Protein AF-A0A1U7NXQ8-F1 (afdb_monomer)

Secondary structure (DSSP, 8-state):
-------HHHHHHHHHHHHTT----HHHHHH-HHHHHHHHHHHHHHHHHHH----TTS-EEEEE-TTSPEEEEETTEEEEETTS-HHHHHHHHHHT--B-TTS-B---SSSSSPPBP---HHHHHHHHHT-SSEEBPPEEETTEEEEEEEEEETTEEEEEEEEE----HHHHHHHHHHHHHHT-S-HHHHHHHHHHHHHH-HHHHHHHTS-TTHHHHHHTSHHHH----EEEEEEETHHHH-HHHHHHHHHHHHHHHHHHHHHHHHHHHHHHHS---

Structure (mmCIF, N/CA/C/O backbone):
data_AF-A0A1U7NXQ8-F1
#
_entry.id   AF-A0A1U7NXQ8-F1
#
loop_
_atom_site.group_PDB
_atom_site.id
_atom_site.type_symbol
_atom_site.label_atom_id
_atom_site.label_alt_id
_atom_site.label_comp_id
_atom_site.label_asym_id
_atom_site.label_entity_id
_atom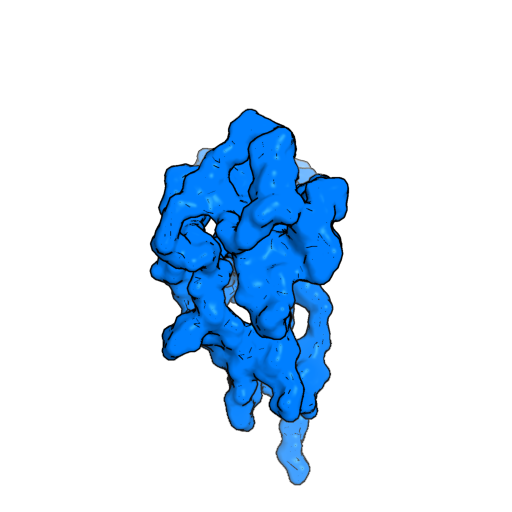_site.label_seq_id
_atom_site.pdbx_PDB_ins_code
_atom_site.Cartn_x
_atom_site.Cartn_y
_atom_site.Cartn_z
_atom_site.occupancy
_atom_site.B_iso_or_equiv
_atom_site.auth_seq_id
_atom_site.auth_comp_id
_atom_site.auth_asym_id
_atom_site.auth_atom_id
_atom_site.pdbx_PDB_model_num
ATOM 1 N N . MET A 1 1 ? -29.393 -31.085 5.686 1.00 32.59 1 MET A N 1
ATOM 2 C C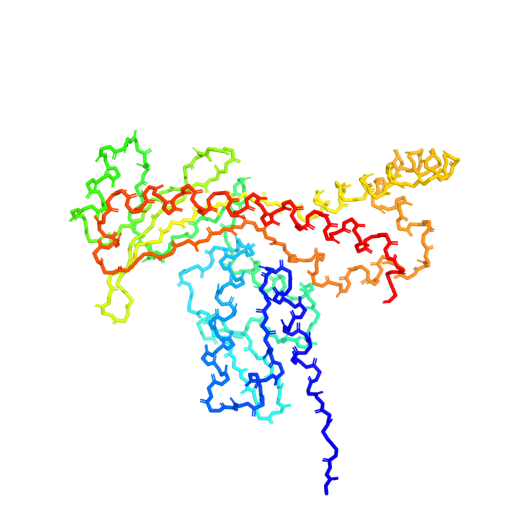A . MET A 1 1 ? -29.196 -29.692 5.241 1.00 32.59 1 MET A CA 1
ATOM 3 C C . MET A 1 1 ? -28.676 -28.890 6.429 1.00 32.59 1 MET A C 1
ATOM 5 O O . MET A 1 1 ? -29.492 -28.391 7.195 1.00 32.59 1 MET A O 1
ATOM 9 N N . PRO A 1 2 ? -27.359 -28.855 6.683 1.00 33.84 2 PRO A N 1
ATOM 10 C CA . PRO A 1 2 ? -26.805 -27.916 7.648 1.00 33.84 2 PRO A CA 1
ATOM 11 C C . PRO A 1 2 ? -26.792 -26.519 7.014 1.00 33.84 2 PRO A C 1
ATOM 13 O O . PRO A 1 2 ? -26.521 -26.378 5.824 1.00 33.84 2 PRO A O 1
ATOM 16 N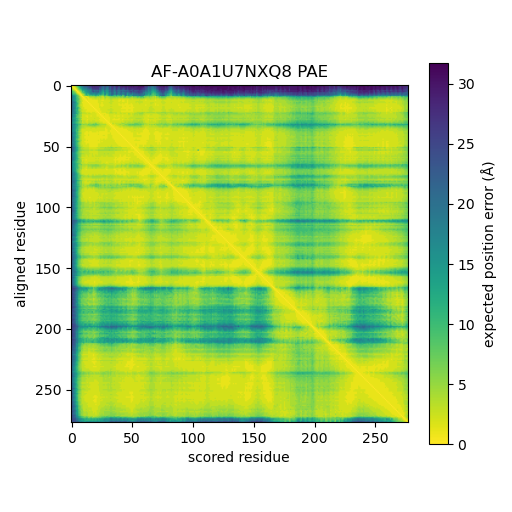 N . GLY A 1 3 ? -27.203 -25.516 7.787 1.00 33.00 3 GLY A N 1
ATOM 17 C CA . GLY A 1 3 ? -27.439 -24.156 7.313 1.00 33.00 3 GLY A CA 1
ATOM 18 C C . GLY A 1 3 ? -26.169 -23.455 6.838 1.00 33.00 3 GLY A C 1
ATOM 19 O O . GLY A 1 3 ? -25.100 -23.624 7.418 1.00 33.00 3 GLY A O 1
ATOM 20 N N . ASN A 1 4 ? -26.335 -22.638 5.797 1.00 38.69 4 ASN A N 1
ATOM 21 C CA . ASN A 1 4 ? -25.350 -21.699 5.271 1.00 38.69 4 ASN A CA 1
ATOM 22 C C . ASN A 1 4 ? -24.976 -20.661 6.341 1.00 38.69 4 ASN A C 1
ATOM 24 O O . ASN A 1 4 ? -25.521 -19.557 6.371 1.00 38.69 4 ASN A O 1
ATOM 28 N N . ALA A 1 5 ? -24.055 -21.010 7.235 1.00 39.19 5 ALA A N 1
ATOM 29 C CA . ALA A 1 5 ? -23.274 -20.019 7.950 1.00 39.19 5 ALA A CA 1
ATOM 30 C C . ALA A 1 5 ? -22.228 -19.493 6.965 1.00 39.19 5 ALA A C 1
ATOM 32 O O . ALA A 1 5 ? -21.387 -20.247 6.483 1.00 39.19 5 ALA A O 1
ATOM 33 N N . VAL A 1 6 ? -22.308 -18.207 6.626 1.00 44.91 6 VAL A N 1
ATOM 34 C CA . VAL A 1 6 ? -21.194 -17.520 5.966 1.00 44.91 6 VAL A CA 1
ATOM 35 C C . VAL A 1 6 ? -19.979 -17.680 6.889 1.00 44.91 6 VAL A C 1
ATOM 37 O O . VAL A 1 6 ? -20.113 -17.325 8.065 1.00 44.91 6 VAL A O 1
ATOM 40 N N . PRO A 1 7 ? -18.829 -18.204 6.422 1.00 52.69 7 PRO A N 1
ATOM 41 C CA . PRO A 1 7 ? -17.634 -18.272 7.254 1.00 52.69 7 PRO A CA 1
ATOM 42 C C . PRO A 1 7 ? -17.309 -16.862 7.762 1.00 52.69 7 PRO A C 1
ATOM 44 O O . PRO A 1 7 ? -17.304 -15.907 6.978 1.00 52.69 7 PRO A O 1
ATOM 47 N N . SER A 1 8 ? -17.078 -16.712 9.070 1.00 58.66 8 SER A N 1
ATOM 48 C CA . SER A 1 8 ? -16.743 -15.439 9.738 1.00 58.66 8 SER A CA 1
ATOM 49 C C . SER A 1 8 ? -15.629 -14.659 9.028 1.00 58.66 8 SER A C 1
ATOM 51 O O . SER A 1 8 ? -15.603 -13.427 9.042 1.00 58.66 8 SER A O 1
ATOM 53 N N . ASP A 1 9 ? -14.773 -15.385 8.323 1.00 65.31 9 ASP A N 1
ATOM 54 C CA . ASP A 1 9 ? -13.478 -14.940 7.831 1.00 65.31 9 ASP A CA 1
ATOM 55 C C . ASP A 1 9 ? -13.587 -14.183 6.498 1.00 65.31 9 ASP A C 1
ATOM 57 O O . ASP A 1 9 ? -12.825 -13.249 6.251 1.00 65.31 9 ASP A O 1
ATOM 61 N N . ALA A 1 10 ? -14.629 -14.449 5.695 1.00 78.88 10 ALA A N 1
ATOM 62 C CA . ALA A 1 10 ? -14.936 -13.640 4.510 1.00 78.88 10 ALA A CA 1
ATOM 63 C C . ALA A 1 10 ? -15.276 -12.188 4.889 1.00 78.88 10 ALA A C 1
ATOM 65 O O . ALA A 1 10 ? -14.933 -11.249 4.175 1.00 78.88 10 ALA A O 1
ATOM 66 N N . THR A 1 11 ? -15.923 -11.991 6.044 1.00 84.19 11 THR A N 1
ATOM 67 C CA . THR A 1 11 ? -16.231 -10.648 6.557 1.00 84.19 11 THR A CA 1
ATOM 68 C C . THR A 1 11 ? -14.979 -9.974 7.122 1.00 84.19 11 THR A C 1
ATOM 70 O O . THR A 1 11 ? -14.810 -8.771 6.933 1.00 84.19 11 THR A O 1
ATOM 73 N N . GLY A 1 12 ? -14.091 -10.734 7.771 1.00 87.50 12 GLY A N 1
ATOM 74 C CA . GLY A 1 12 ? -12.798 -10.239 8.251 1.00 87.50 12 GLY A CA 1
ATOM 75 C C . GLY A 1 12 ? -11.907 -9.754 7.107 1.00 87.50 12 GLY A C 1
ATOM 76 O O . GLY A 1 12 ? -11.459 -8.607 7.117 1.00 87.50 12 GLY A O 1
ATOM 77 N N . PHE A 1 13 ? -11.736 -10.572 6.064 1.00 92.19 13 PHE A N 1
ATOM 78 C CA . PHE A 1 13 ? -10.939 -10.189 4.897 1.00 92.19 13 PHE A CA 1
ATOM 79 C C . PHE A 1 13 ? -11.554 -9.015 4.132 1.00 92.19 13 PHE A C 1
ATOM 81 O O . PHE A 1 13 ? -10.832 -8.096 3.761 1.00 92.19 13 PHE A O 1
ATOM 88 N N . GLN A 1 14 ? -12.883 -8.980 3.972 1.00 93.19 14 GLN A N 1
ATOM 89 C CA . GLN A 1 14 ? -13.569 -7.825 3.385 1.00 93.19 14 GLN A CA 1
ATOM 90 C C . GLN A 1 14 ? -13.248 -6.531 4.140 1.00 93.19 14 GLN A C 1
ATOM 92 O O . GLN A 1 14 ? -12.882 -5.535 3.526 1.00 93.19 14 GLN A O 1
ATOM 97 N N . ARG A 1 15 ? -13.375 -6.540 5.474 1.00 90.00 15 ARG A N 1
ATOM 98 C CA . ARG A 1 15 ? -13.079 -5.365 6.310 1.00 90.00 15 ARG A CA 1
ATOM 99 C C . ARG A 1 15 ? -11.627 -4.935 6.171 1.00 90.00 15 ARG A C 1
ATOM 101 O O . ARG A 1 15 ? -11.352 -3.747 6.049 1.00 90.00 15 ARG A O 1
ATOM 108 N N . LEU A 1 16 ? -10.713 -5.899 6.132 1.00 93.06 16 LEU A N 1
ATOM 109 C CA . LEU A 1 16 ? -9.304 -5.628 5.902 1.00 93.06 16 LEU A CA 1
ATOM 110 C C . LEU A 1 16 ? -9.089 -4.943 4.535 1.00 93.06 16 LEU A C 1
ATOM 112 O O . LEU A 1 16 ? -8.456 -3.892 4.483 1.00 93.06 16 LEU A O 1
ATOM 116 N N . LEU A 1 17 ? -9.677 -5.455 3.448 1.00 95.50 17 LEU A N 1
ATOM 117 C CA . LEU A 1 17 ? -9.596 -4.852 2.107 1.00 95.50 17 LEU A CA 1
ATOM 118 C C . LEU A 1 17 ? -10.192 -3.436 2.038 1.00 95.50 17 LEU A C 1
ATOM 120 O O . LEU A 1 17 ? -9.657 -2.579 1.327 1.00 95.50 17 LEU A O 1
ATOM 124 N N . THR A 1 18 ? -11.236 -3.148 2.819 1.00 93.88 18 THR A N 1
ATOM 125 C CA . THR A 1 18 ? -11.822 -1.802 2.919 1.00 93.88 18 THR A CA 1
ATOM 126 C C . THR A 1 18 ? -10.808 -0.764 3.406 1.00 93.88 18 THR A C 1
ATOM 128 O O . THR A 1 18 ? -10.807 0.359 2.899 1.00 93.88 18 THR A O 1
ATOM 131 N N . THR A 1 19 ? -9.883 -1.124 4.306 1.00 93.12 19 THR A N 1
ATOM 132 C CA . THR A 1 19 ? -8.812 -0.207 4.761 1.00 93.12 19 THR A CA 1
ATOM 133 C C . THR A 1 19 ? -7.855 0.188 3.630 1.00 93.12 19 THR A C 1
ATOM 135 O O . THR A 1 19 ? -7.287 1.279 3.635 1.00 93.12 19 THR A O 1
ATOM 138 N N . ALA A 1 20 ? -7.722 -0.679 2.622 1.00 95.50 20 ALA A N 1
ATOM 139 C CA . ALA A 1 20 ? -7.005 -0.412 1.384 1.00 95.50 20 ALA A CA 1
ATOM 140 C C . ALA A 1 20 ? -7.911 0.179 0.289 1.00 95.50 20 ALA A C 1
ATOM 142 O O . ALA A 1 20 ? -7.450 0.387 -0.827 1.00 95.50 20 ALA A O 1
ATOM 143 N N . GLN A 1 21 ? -9.189 0.460 0.565 1.00 95.44 21 GLN A N 1
ATOM 144 C CA . GLN A 1 21 ? -10.183 0.950 -0.403 1.00 95.44 21 GLN A CA 1
ATOM 145 C C . GLN A 1 21 ? -10.375 0.015 -1.604 1.00 95.44 21 GLN A C 1
ATOM 147 O O . GLN A 1 21 ? -10.494 0.460 -2.750 1.00 95.44 21 GLN A O 1
ATOM 152 N N . ILE A 1 22 ? -10.339 -1.291 -1.354 1.00 96.50 22 ILE A N 1
ATOM 153 C CA . ILE A 1 22 ? -10.638 -2.317 -2.350 1.00 96.50 22 ILE A CA 1
ATOM 154 C C . ILE A 1 22 ? -12.046 -2.828 -2.075 1.00 96.50 22 ILE A C 1
ATOM 156 O O . ILE A 1 22 ? -12.298 -3.429 -1.033 1.00 96.50 22 ILE A O 1
ATOM 160 N N . ASP A 1 23 ? -12.948 -2.573 -3.019 1.00 93.56 23 ASP A N 1
ATOM 161 C CA . ASP A 1 23 ? -14.285 -3.152 -3.015 1.00 93.56 23 ASP A CA 1
ATOM 162 C C . ASP A 1 23 ? -14.268 -4.449 -3.829 1.00 93.56 23 ASP A C 1
ATOM 164 O O . ASP A 1 23 ? -13.857 -4.472 -4.991 1.00 93.56 23 ASP A O 1
ATOM 168 N N . ALA A 1 24 ? -14.649 -5.541 -3.183 1.00 92.50 24 ALA A N 1
ATOM 169 C CA . ALA A 1 24 ? -14.627 -6.888 -3.732 1.00 92.50 24 ALA A CA 1
ATOM 170 C C . ALA A 1 24 ? -15.772 -7.698 -3.127 1.00 92.50 24 ALA A C 1
ATOM 172 O O . ALA A 1 24 ? -16.177 -7.443 -1.998 1.00 92.50 24 ALA A O 1
ATOM 173 N N . ASP A 1 25 ? -16.268 -8.702 -3.848 1.00 93.44 25 ASP A N 1
ATOM 174 C CA . ASP A 1 25 ? -17.225 -9.666 -3.303 1.00 93.44 25 ASP A CA 1
ATOM 175 C C . ASP A 1 25 ? -16.481 -10.880 -2.737 1.00 93.44 25 ASP A C 1
ATOM 177 O O . ASP A 1 25 ? -16.439 -11.952 -3.343 1.00 93.44 25 ASP A O 1
ATOM 181 N N . VAL A 1 26 ? -15.860 -10.720 -1.561 1.00 93.12 26 VAL A N 1
ATOM 182 C CA . VAL A 1 26 ? -15.107 -11.819 -0.929 1.00 93.12 26 VAL A CA 1
ATOM 183 C C . VAL A 1 26 ? -16.013 -13.021 -0.653 1.00 93.12 26 VAL A C 1
ATOM 185 O O . VAL A 1 26 ? -15.564 -14.160 -0.756 1.00 93.12 26 VAL A O 1
ATOM 188 N N . LYS A 1 27 ? -17.298 -12.795 -0.354 1.00 91.62 27 LYS A N 1
ATOM 189 C CA . LYS A 1 27 ? -18.265 -13.878 -0.119 1.00 91.62 27 LYS A CA 1
ATOM 190 C C . LYS A 1 27 ? -18.513 -14.695 -1.385 1.00 91.62 27 LYS A C 1
ATOM 192 O O . LYS A 1 27 ? -18.533 -15.920 -1.305 1.00 91.62 27 LYS A O 1
ATOM 197 N N . GLY A 1 28 ? -18.675 -14.032 -2.527 1.00 91.44 28 GLY A N 1
ATOM 198 C CA . GLY A 1 28 ? -18.763 -14.689 -3.829 1.00 91.44 28 GLY A CA 1
ATOM 199 C C . GLY A 1 28 ? -17.492 -15.465 -4.170 1.00 91.44 28 GLY A C 1
ATOM 200 O O . GLY A 1 28 ? -17.578 -16.609 -4.604 1.00 91.44 28 GLY A O 1
ATOM 201 N N . ILE A 1 29 ? -16.317 -14.891 -3.887 1.00 93.00 29 ILE A N 1
ATOM 202 C CA . ILE A 1 29 ? -15.018 -15.532 -4.146 1.00 93.00 29 ILE A CA 1
ATOM 203 C C . ILE A 1 29 ? -14.855 -16.821 -3.335 1.00 93.00 29 ILE A C 1
ATOM 205 O O . ILE A 1 29 ? -14.511 -17.855 -3.899 1.00 93.00 29 ILE A O 1
ATOM 209 N N . VAL A 1 30 ? -15.129 -16.800 -2.025 1.00 90.81 30 VAL A N 1
ATOM 210 C CA . VAL A 1 30 ? -14.993 -18.013 -1.193 1.00 90.81 30 VAL A CA 1
ATOM 211 C C . VAL A 1 30 ? -16.044 -19.078 -1.515 1.00 90.81 30 VAL A C 1
ATOM 213 O O . VAL A 1 30 ? -15.848 -20.247 -1.191 1.00 90.81 30 VAL A O 1
ATOM 216 N N . ALA A 1 31 ? -17.155 -18.692 -2.151 1.00 89.38 31 ALA A N 1
ATOM 217 C CA . ALA A 1 31 ? -18.179 -19.620 -2.620 1.00 89.38 31 ALA A CA 1
ATOM 218 C C . ALA A 1 31 ? -17.783 -20.361 -3.914 1.00 89.38 31 ALA A C 1
ATOM 220 O O . ALA A 1 31 ? -18.427 -21.360 -4.239 1.00 89.38 31 ALA A O 1
ATOM 221 N N . ASP A 1 32 ? -16.723 -19.926 -4.609 1.00 88.81 32 ASP A N 1
ATOM 222 C CA . ASP A 1 32 ? -16.083 -20.643 -5.721 1.00 88.81 32 ASP A CA 1
ATOM 223 C C . ASP A 1 32 ? -14.638 -21.066 -5.365 1.00 88.81 32 ASP A C 1
ATOM 225 O O . ASP A 1 32 ? -13.662 -20.409 -5.752 1.00 88.81 32 ASP A O 1
ATOM 229 N N . PRO A 1 33 ? -14.455 -22.192 -4.643 1.00 83.19 33 PRO A N 1
ATOM 230 C CA . PRO A 1 33 ? -13.138 -22.621 -4.171 1.00 83.19 33 PRO A CA 1
ATOM 231 C C . PRO A 1 33 ? -12.125 -22.902 -5.287 1.00 83.19 33 PRO A C 1
ATOM 233 O O . PRO A 1 33 ? -10.924 -22.841 -5.042 1.00 83.19 33 PRO A O 1
ATOM 236 N N . ALA A 1 34 ? -12.578 -23.200 -6.512 1.00 89.31 34 ALA A N 1
ATOM 237 C CA . ALA A 1 34 ? -11.688 -23.548 -7.619 1.00 89.31 34 ALA A CA 1
ATOM 238 C C . ALA A 1 34 ? -10.779 -22.381 -8.034 1.00 89.31 34 ALA A C 1
ATOM 240 O O . ALA A 1 34 ? -9.682 -22.604 -8.547 1.00 89.31 34 ALA A O 1
ATOM 241 N N . THR A 1 35 ? -11.229 -21.143 -7.815 1.00 91.75 35 THR A N 1
ATOM 242 C CA . THR A 1 35 ? -10.492 -19.929 -8.188 1.00 91.75 35 THR A CA 1
ATOM 243 C C . THR A 1 35 ? -10.213 -18.997 -7.006 1.00 91.75 35 THR A C 1
ATOM 245 O O . THR A 1 35 ? -9.486 -18.012 -7.171 1.00 91.75 35 THR A O 1
ATOM 248 N N . ALA A 1 36 ? -10.730 -19.320 -5.813 1.00 93.50 36 ALA A N 1
ATOM 249 C CA . ALA A 1 36 ? -10.655 -18.484 -4.618 1.00 93.50 36 ALA A CA 1
ATOM 250 C C . ALA A 1 36 ? -9.226 -18.034 -4.283 1.00 93.50 36 ALA A C 1
ATOM 252 O O . ALA A 1 36 ? -8.974 -16.835 -4.207 1.00 93.50 36 ALA A O 1
ATOM 253 N N . ASP A 1 37 ? -8.270 -18.957 -4.153 1.00 95.75 37 ASP A N 1
ATOM 254 C CA . ASP A 1 37 ? -6.887 -18.641 -3.759 1.00 95.75 37 ASP A CA 1
ATOM 255 C C . ASP A 1 37 ? -6.223 -17.606 -4.676 1.00 95.75 37 ASP A C 1
ATOM 257 O O . ASP A 1 37 ? -5.568 -16.670 -4.208 1.00 95.75 37 ASP A O 1
ATOM 261 N N . ALA A 1 38 ? -6.411 -17.741 -5.991 1.00 95.62 38 ALA A N 1
ATOM 262 C CA . ALA A 1 38 ? -5.835 -16.823 -6.969 1.00 95.62 38 ALA A CA 1
ATOM 263 C C . ALA A 1 38 ? -6.451 -15.421 -6.847 1.00 95.62 38 ALA A C 1
ATOM 265 O O . ALA A 1 38 ? -5.726 -14.423 -6.831 1.00 95.62 38 ALA A O 1
ATOM 266 N N . GLN A 1 39 ? -7.777 -15.346 -6.704 1.00 97.12 39 GLN A N 1
ATOM 267 C CA . GLN A 1 39 ? -8.494 -14.079 -6.554 1.00 97.12 39 GLN A CA 1
ATOM 268 C C . GLN A 1 39 ? -8.172 -13.397 -5.216 1.00 97.12 39 GLN A C 1
ATOM 270 O O . GLN A 1 39 ? -7.828 -12.216 -5.192 1.00 97.12 39 GLN A O 1
ATOM 275 N N . LEU A 1 40 ? -8.193 -14.142 -4.106 1.00 96.94 40 LEU A N 1
ATOM 276 C CA . LEU A 1 40 ? -7.824 -13.645 -2.778 1.00 96.94 40 LEU A CA 1
ATOM 277 C C . LEU A 1 40 ? -6.371 -13.155 -2.752 1.00 96.94 40 LEU A C 1
ATOM 279 O O . LEU A 1 40 ? -6.078 -12.112 -2.170 1.00 96.94 40 LEU A O 1
ATOM 283 N N . THR A 1 41 ? -5.462 -13.870 -3.421 1.00 97.56 41 THR A N 1
ATOM 284 C CA . THR A 1 41 ? -4.056 -13.464 -3.545 1.00 97.56 41 THR A CA 1
ATOM 285 C C . THR A 1 41 ? -3.912 -12.155 -4.319 1.00 97.56 41 THR A C 1
ATOM 287 O O . THR A 1 41 ? -3.142 -11.287 -3.904 1.00 97.56 41 THR A O 1
ATOM 290 N N . ALA A 1 42 ? -4.651 -11.978 -5.416 1.00 96.69 42 ALA A N 1
ATOM 291 C CA . ALA A 1 42 ? -4.639 -10.730 -6.176 1.00 96.69 42 ALA A CA 1
ATOM 292 C C . ALA A 1 42 ? -5.145 -9.546 -5.331 1.00 96.69 42 ALA A C 1
ATOM 294 O O . ALA A 1 42 ? -4.507 -8.492 -5.310 1.00 96.69 42 ALA A O 1
ATOM 295 N N . LEU A 1 43 ? -6.230 -9.743 -4.574 1.00 97.81 43 LEU A N 1
ATOM 296 C CA . LEU A 1 43 ? -6.771 -8.736 -3.654 1.00 97.81 43 LEU A CA 1
ATOM 297 C C . LEU A 1 43 ? -5.780 -8.388 -2.536 1.00 97.81 43 LEU A C 1
ATOM 299 O O . LEU A 1 43 ? -5.553 -7.210 -2.268 1.00 97.81 43 LEU A O 1
ATOM 303 N N . LEU A 1 44 ? -5.140 -9.395 -1.930 1.00 97.50 44 LEU A N 1
ATOM 304 C CA . LEU A 1 44 ? -4.120 -9.189 -0.900 1.00 97.50 44 LEU A CA 1
ATOM 305 C C . LEU A 1 44 ? -2.941 -8.365 -1.428 1.00 97.50 44 LEU A C 1
ATOM 307 O O . LEU A 1 44 ? -2.496 -7.431 -0.766 1.00 97.50 44 LEU A O 1
ATOM 311 N N . ARG A 1 45 ? -2.432 -8.691 -2.622 1.00 96.88 45 ARG A N 1
ATOM 312 C CA . ARG A 1 45 ? -1.324 -7.949 -3.243 1.00 96.88 45 ARG A CA 1
ATOM 313 C C . ARG A 1 45 ? -1.711 -6.499 -3.518 1.00 96.88 45 ARG A C 1
ATOM 315 O O . ARG A 1 45 ? -0.946 -5.605 -3.176 1.00 96.88 45 ARG A O 1
ATOM 322 N N . GLY A 1 46 ? -2.920 -6.264 -4.031 1.00 97.06 46 GLY A N 1
ATOM 323 C CA . GLY A 1 46 ? -3.448 -4.910 -4.206 1.00 97.06 46 GLY A CA 1
ATOM 324 C C . GLY A 1 46 ? -3.584 -4.144 -2.885 1.00 97.06 46 GLY A C 1
ATOM 325 O O . GLY A 1 46 ? -3.334 -2.942 -2.844 1.00 97.06 46 GLY A O 1
ATOM 326 N N . ALA A 1 47 ? -3.940 -4.823 -1.791 1.00 97.38 47 ALA A N 1
ATOM 327 C CA . ALA A 1 47 ? -4.001 -4.202 -0.471 1.00 97.38 47 ALA A CA 1
ATOM 328 C C . ALA A 1 47 ? -2.603 -3.846 0.059 1.00 97.38 47 ALA A C 1
ATOM 330 O O . ALA A 1 47 ? -2.387 -2.734 0.536 1.00 97.38 47 ALA A O 1
ATOM 331 N N . LEU A 1 48 ? -1.627 -4.743 -0.103 1.00 96.81 48 LEU A N 1
ATOM 332 C CA . LEU A 1 48 ? -0.231 -4.514 0.287 1.00 96.81 48 LEU A CA 1
ATOM 333 C C . LEU A 1 48 ? 0.434 -3.386 -0.511 1.00 96.81 48 LEU A C 1
ATOM 335 O O . LEU A 1 48 ? 1.200 -2.614 0.067 1.00 96.81 48 LEU A O 1
ATOM 339 N N . ASP A 1 49 ? 0.089 -3.241 -1.794 1.00 97.19 49 ASP A N 1
ATOM 340 C CA . ASP A 1 49 ? 0.500 -2.102 -2.625 1.00 97.19 49 ASP A CA 1
ATOM 341 C C . ASP A 1 49 ? 0.007 -0.763 -2.072 1.00 97.19 49 ASP A C 1
ATOM 343 O O . ASP A 1 49 ? 0.595 0.277 -2.372 1.00 97.19 49 ASP A O 1
ATOM 347 N N . ARG A 1 50 ? -1.071 -0.777 -1.280 1.00 96.88 50 ARG A N 1
ATOM 348 C CA . ARG A 1 50 ? -1.692 0.420 -0.709 1.00 96.88 50 ARG A CA 1
ATOM 349 C C . ARG A 1 50 ? -1.307 0.662 0.743 1.00 96.88 50 ARG A C 1
ATOM 351 O O . ARG A 1 50 ? -1.144 1.815 1.131 1.00 96.88 50 ARG A O 1
ATOM 358 N N . TRP A 1 51 ? -1.118 -0.383 1.545 1.00 94.69 51 TRP A N 1
ATOM 359 C CA . TRP A 1 51 ? -0.740 -0.243 2.957 1.00 94.69 51 TRP A CA 1
ATOM 360 C C . TRP A 1 51 ? 0.690 0.248 3.183 1.00 94.69 51 TRP A C 1
ATOM 362 O O . TRP A 1 51 ? 1.007 0.695 4.282 1.00 94.69 51 TRP A O 1
ATOM 372 N N . GLY A 1 52 ? 1.555 0.190 2.168 1.00 90.88 52 GLY A N 1
ATOM 373 C CA . GLY A 1 52 ? 2.879 0.814 2.215 1.00 90.88 52 GLY A CA 1
ATOM 374 C C . GLY A 1 52 ? 3.938 0.069 3.013 1.00 90.88 52 GLY A C 1
ATOM 375 O O . GLY A 1 52 ? 5.022 0.610 3.213 1.00 90.88 52 GLY A O 1
ATOM 376 N N . TYR A 1 53 ? 3.708 -1.195 3.384 1.00 91.81 53 TYR A N 1
ATOM 377 C CA . TYR A 1 53 ? 4.757 -2.032 3.983 1.00 91.81 53 TYR A CA 1
ATOM 378 C C . TYR A 1 53 ? 5.928 -2.311 3.025 1.00 91.81 53 TYR A C 1
ATOM 380 O O . TYR A 1 53 ? 6.986 -2.752 3.469 1.00 91.81 53 TYR A O 1
ATOM 388 N N . SER A 1 54 ? 5.766 -2.043 1.717 1.00 92.00 54 SER A N 1
ATOM 389 C CA . SER A 1 54 ? 6.834 -2.151 0.707 1.00 92.00 54 SER A CA 1
ATOM 390 C C . SER A 1 54 ? 7.490 -3.539 0.638 1.00 92.00 54 SER A C 1
ATOM 392 O O . SER A 1 54 ? 8.675 -3.687 0.343 1.00 92.00 54 SER A O 1
ATOM 394 N N . LEU A 1 55 ? 6.703 -4.587 0.876 1.00 95.56 55 LEU A N 1
ATOM 395 C CA . LEU A 1 55 ? 7.156 -5.979 0.905 1.00 95.56 55 LEU A CA 1
ATOM 396 C C . LEU A 1 55 ? 7.144 -6.630 -0.488 1.00 95.56 55 LEU A C 1
ATOM 398 O O . LEU A 1 55 ? 6.851 -7.817 -0.613 1.00 95.56 55 LEU A O 1
ATOM 402 N N . HIS A 1 56 ? 7.439 -5.861 -1.542 1.00 95.69 56 HIS A N 1
ATOM 403 C CA . HIS A 1 56 ? 7.343 -6.295 -2.949 1.00 95.69 56 HIS A CA 1
ATOM 404 C C . HIS A 1 56 ? 8.343 -7.394 -3.335 1.00 95.69 56 HIS A C 1
ATOM 406 O O . HIS A 1 56 ? 8.163 -8.074 -4.350 1.00 95.69 56 HIS A O 1
ATOM 412 N N . HIS A 1 57 ? 9.394 -7.549 -2.529 1.00 94.12 57 HIS A N 1
ATOM 413 C CA . HIS A 1 57 ? 10.402 -8.600 -2.646 1.00 94.12 57 HIS A CA 1
ATOM 414 C C . HIS A 1 57 ? 9.922 -9.957 -2.112 1.00 94.12 57 HIS A C 1
ATOM 416 O O . HIS A 1 57 ? 10.564 -10.975 -2.364 1.00 94.12 57 HIS A O 1
ATOM 422 N N . LEU A 1 58 ? 8.805 -9.987 -1.376 1.00 95.56 58 LEU A N 1
ATOM 423 C CA . LEU A 1 58 ? 8.194 -11.212 -0.872 1.00 95.56 58 LEU A CA 1
ATOM 424 C C . LEU A 1 58 ? 7.050 -11.652 -1.784 1.00 95.56 58 LEU A C 1
ATOM 426 O O . LEU A 1 58 ? 6.284 -10.845 -2.313 1.00 95.56 58 LEU A O 1
ATOM 430 N N . GLU A 1 59 ? 6.897 -12.964 -1.924 1.00 94.94 59 GLU A N 1
ATOM 431 C CA . GLU A 1 59 ? 5.752 -13.546 -2.609 1.00 94.94 59 GLU A CA 1
ATOM 432 C C . GLU A 1 59 ? 4.566 -13.651 -1.647 1.00 94.94 59 GLU A C 1
ATOM 434 O O . GLU A 1 59 ? 4.534 -14.522 -0.781 1.00 94.94 59 GLU A O 1
ATOM 439 N N . HIS A 1 60 ? 3.572 -12.776 -1.795 1.00 97.38 60 HIS A N 1
ATOM 440 C CA . HIS A 1 60 ? 2.364 -12.837 -0.968 1.00 97.38 60 HIS A CA 1
ATOM 441 C C . HIS A 1 60 ? 1.318 -13.763 -1.579 1.00 97.38 60 HIS A C 1
ATOM 443 O O . HIS A 1 60 ? 1.092 -13.721 -2.796 1.00 97.38 60 HIS A O 1
ATOM 449 N N . ARG A 1 61 ? 0.669 -14.563 -0.730 1.00 97.56 61 ARG A N 1
ATOM 450 C CA . ARG A 1 61 ? -0.402 -15.499 -1.098 1.00 97.56 61 ARG A CA 1
ATOM 451 C C . ARG A 1 61 ? -1.492 -15.505 -0.032 1.00 97.56 61 ARG A C 1
ATOM 453 O O . ARG A 1 61 ? -1.185 -15.543 1.155 1.00 97.56 61 ARG A O 1
ATOM 460 N N . ALA A 1 62 ? -2.747 -15.521 -0.460 1.00 97.00 62 ALA A N 1
ATOM 461 C CA . ALA A 1 62 ? -3.891 -15.823 0.391 1.00 97.00 62 ALA A CA 1
ATOM 462 C C . ALA A 1 62 ? -4.438 -17.204 0.012 1.00 97.00 62 ALA A C 1
ATOM 464 O O . ALA A 1 62 ? -4.563 -17.506 -1.174 1.00 97.00 62 ALA A O 1
ATOM 465 N N . ALA A 1 63 ? -4.721 -18.037 1.009 1.00 95.25 63 ALA A N 1
ATOM 466 C CA . ALA A 1 63 ? -5.183 -19.407 0.820 1.00 95.25 63 ALA A CA 1
ATOM 467 C C . ALA A 1 63 ? -6.470 -19.647 1.606 1.00 95.25 63 ALA A C 1
ATOM 469 O O . ALA A 1 63 ? -6.508 -19.360 2.804 1.00 95.25 63 ALA A O 1
ATOM 470 N N . LEU A 1 64 ? -7.492 -20.180 0.946 1.00 93.69 64 LEU A N 1
ATOM 471 C CA . LEU A 1 64 ? -8.732 -20.613 1.571 1.00 93.69 64 LEU A CA 1
ATOM 472 C C . LEU A 1 64 ? -8.576 -22.059 2.057 1.00 93.69 64 LEU A C 1
ATOM 474 O O . LEU A 1 64 ? -8.212 -22.950 1.293 1.00 93.69 64 LEU A O 1
ATOM 478 N N . THR A 1 65 ? -8.843 -22.303 3.335 1.00 90.94 65 THR A N 1
ATOM 479 C CA . THR A 1 65 ? -8.842 -23.658 3.899 1.00 90.94 65 THR A CA 1
ATOM 480 C C . THR A 1 65 ? -10.193 -24.346 3.701 1.00 90.94 65 THR A C 1
ATOM 482 O O . THR A 1 65 ? -11.220 -23.695 3.505 1.00 90.94 65 THR A O 1
ATOM 485 N N . ASP A 1 66 ? -10.228 -25.669 3.877 1.00 86.19 66 ASP A N 1
ATOM 486 C CA . ASP A 1 66 ? -11.472 -26.456 3.862 1.00 86.19 66 ASP A CA 1
ATOM 487 C C . ASP A 1 66 ? -12.482 -26.019 4.942 1.00 86.19 66 ASP A C 1
ATOM 489 O O . ASP A 1 66 ? -13.679 -26.281 4.828 1.00 86.19 66 ASP A O 1
ATOM 493 N N . THR A 1 67 ? -12.016 -25.347 6.002 1.00 84.00 67 THR A N 1
ATOM 494 C CA . THR A 1 67 ? -12.871 -24.801 7.067 1.00 84.00 67 THR A CA 1
ATOM 495 C C . THR A 1 67 ? -13.410 -23.406 6.745 1.00 84.00 67 THR A C 1
ATOM 497 O O . THR A 1 67 ? -14.143 -22.843 7.556 1.00 84.00 67 THR A O 1
ATOM 500 N N . GLY A 1 68 ? -13.056 -22.839 5.587 1.00 82.44 68 GLY A N 1
ATOM 501 C CA . GLY A 1 68 ? -13.438 -21.490 5.173 1.00 82.44 68 GLY A CA 1
ATOM 502 C C . GLY A 1 68 ? -12.585 -20.372 5.783 1.00 82.44 68 GLY A C 1
ATOM 503 O O . GLY A 1 68 ? -12.986 -19.213 5.699 1.00 82.44 68 GLY A O 1
ATOM 504 N N . GLU A 1 69 ? -11.436 -20.704 6.387 1.00 89.69 69 GLU A N 1
ATOM 505 C CA . GLU A 1 69 ? -10.481 -19.728 6.929 1.00 89.69 69 GLU A CA 1
ATOM 506 C C . GLU A 1 69 ? -9.576 -19.209 5.813 1.00 89.69 69 GLU A C 1
ATOM 508 O O . GLU A 1 69 ? -9.079 -19.987 5.001 1.00 89.69 69 GLU A O 1
ATOM 513 N N . ILE A 1 70 ? -9.332 -17.896 5.775 1.00 94.62 70 ILE A N 1
ATOM 514 C CA . ILE A 1 70 ? -8.365 -17.307 4.840 1.00 94.62 70 ILE A CA 1
ATOM 515 C C . ILE A 1 70 ? -7.046 -17.078 5.579 1.00 94.62 70 ILE A C 1
ATOM 517 O O . ILE A 1 70 ? -6.975 -16.268 6.511 1.00 94.62 70 ILE A O 1
ATOM 521 N N . GLN A 1 71 ? -6.007 -17.779 5.131 1.00 95.62 71 GLN A N 1
ATOM 522 C CA . GLN A 1 71 ? -4.640 -17.716 5.645 1.00 95.62 71 GLN A CA 1
ATOM 523 C C . GLN A 1 71 ? -3.760 -16.853 4.741 1.00 95.62 71 GLN A C 1
ATOM 525 O O . GLN A 1 71 ? -3.802 -16.982 3.517 1.00 95.62 71 GLN A O 1
ATOM 530 N N . LEU A 1 72 ? -2.944 -15.988 5.341 1.00 97.19 72 LEU A N 1
ATOM 531 C CA . LEU A 1 72 ? -2.104 -15.021 4.638 1.00 97.19 72 LEU A CA 1
ATOM 532 C C . LEU A 1 72 ? -0.632 -15.410 4.777 1.00 97.19 72 LEU A C 1
ATOM 534 O O . LEU A 1 72 ? -0.129 -15.596 5.885 1.00 97.19 72 LEU A O 1
ATOM 538 N N . PHE A 1 73 ? 0.069 -15.515 3.653 1.00 98.00 73 PHE A N 1
ATOM 539 C CA . PHE A 1 73 ? 1.459 -15.951 3.585 1.00 98.00 73 PHE A CA 1
ATOM 540 C C . PHE A 1 73 ? 2.350 -14.901 2.927 1.00 98.00 73 PHE A C 1
ATOM 542 O O . PHE A 1 73 ? 1.937 -14.248 1.969 1.00 98.00 73 PHE A O 1
ATOM 549 N N . ALA A 1 74 ? 3.595 -14.830 3.398 1.00 96.38 74 ALA A N 1
ATOM 550 C CA . ALA A 1 74 ? 4.710 -14.153 2.748 1.00 96.38 74 ALA A CA 1
ATOM 551 C C . ALA A 1 74 ? 5.833 -15.180 2.523 1.00 96.38 74 ALA A C 1
ATOM 553 O O . ALA A 1 74 ? 6.492 -15.642 3.459 1.00 96.38 74 ALA A O 1
ATOM 554 N N . GLY A 1 75 ? 6.002 -15.611 1.275 1.00 93.25 75 GLY A N 1
ATOM 555 C CA . GLY A 1 75 ? 6.790 -16.783 0.915 1.00 93.25 75 GLY A CA 1
ATOM 556 C C . GLY A 1 75 ? 6.240 -18.039 1.594 1.00 93.25 75 GLY A C 1
ATOM 557 O O . GLY A 1 75 ? 5.082 -18.413 1.416 1.00 93.25 75 GLY A O 1
ATOM 558 N N . LYS A 1 76 ? 7.079 -18.697 2.399 1.00 91.50 76 LYS A N 1
ATOM 559 C CA . LYS A 1 76 ? 6.703 -19.897 3.170 1.00 91.50 76 LYS A CA 1
ATOM 560 C C . LYS A 1 76 ? 6.161 -19.578 4.568 1.00 91.50 76 LYS A C 1
ATOM 562 O O . LYS A 1 76 ? 5.739 -20.492 5.272 1.00 91.50 76 LYS A O 1
ATOM 567 N N . THR A 1 77 ? 6.195 -18.315 4.979 1.00 93.06 77 THR A N 1
ATOM 568 C CA . THR A 1 77 ? 5.826 -17.891 6.331 1.00 93.06 77 THR A CA 1
ATOM 569 C C . THR A 1 77 ? 4.339 -17.577 6.391 1.00 93.06 77 THR A C 1
ATOM 571 O O . THR A 1 77 ? 3.853 -16.767 5.603 1.00 93.06 77 THR A O 1
ATOM 574 N N . LEU A 1 78 ? 3.620 -18.195 7.334 1.00 95.62 78 LEU A N 1
ATOM 575 C CA . LEU A 1 78 ? 2.268 -17.772 7.701 1.00 95.62 78 LEU A CA 1
ATOM 576 C C . LEU A 1 78 ? 2.375 -16.447 8.463 1.00 95.62 78 LEU A C 1
ATOM 578 O O . LEU A 1 78 ? 2.979 -16.399 9.530 1.00 95.62 78 LEU A O 1
ATOM 582 N N . VAL A 1 79 ? 1.815 -15.385 7.893 1.00 95.12 79 VAL A N 1
ATOM 583 C CA . VAL A 1 79 ? 1.812 -14.037 8.482 1.00 95.12 79 VAL A CA 1
ATOM 584 C C . VAL A 1 79 ? 0.651 -13.879 9.457 1.00 95.12 79 VAL A C 1
ATOM 586 O O . VAL A 1 79 ? 0.795 -13.229 10.488 1.00 95.12 79 VAL A O 1
ATOM 589 N N . GLY A 1 80 ? -0.489 -14.487 9.137 1.00 93.69 80 GLY A N 1
ATOM 590 C CA . GLY A 1 80 ? -1.664 -14.474 9.994 1.00 93.69 80 GLY A CA 1
ATOM 591 C C . GLY A 1 80 ? -2.903 -14.984 9.277 1.00 93.69 80 GLY A C 1
ATOM 592 O O . GLY A 1 80 ? -2.833 -15.550 8.179 1.00 93.69 80 GLY A O 1
ATOM 593 N N . ARG A 1 81 ? -4.049 -14.789 9.919 1.00 92.12 81 ARG A N 1
ATOM 594 C CA . ARG A 1 81 ? -5.354 -15.276 9.466 1.00 92.12 81 ARG A CA 1
ATOM 595 C C . ARG A 1 81 ? -6.374 -14.155 9.548 1.00 92.12 81 ARG A C 1
ATOM 597 O O . ARG A 1 81 ? -6.316 -13.299 10.418 1.00 92.12 81 ARG A O 1
ATOM 604 N N . THR A 1 82 ? -7.349 -14.169 8.655 1.00 84.31 82 THR A N 1
ATOM 605 C CA . THR A 1 82 ? -8.341 -13.079 8.560 1.00 84.31 82 THR A CA 1
ATOM 606 C C . THR A 1 82 ? -9.363 -13.047 9.702 1.00 84.31 82 THR A C 1
ATOM 608 O O . THR A 1 82 ? -10.047 -12.039 9.865 1.00 84.31 82 THR A O 1
ATOM 611 N N . GLY A 1 83 ? -9.443 -14.117 10.501 1.00 78.31 83 GLY A N 1
ATOM 612 C CA . GLY A 1 83 ? -10.189 -14.164 11.762 1.00 78.31 83 GLY A CA 1
ATOM 613 C C . GLY A 1 83 ? -9.378 -13.744 12.999 1.00 78.31 83 GLY A C 1
ATOM 614 O O . GLY A 1 83 ? -9.929 -13.720 14.098 1.00 78.31 83 GLY A O 1
ATOM 615 N N . GLU A 1 84 ? -8.084 -13.437 12.851 1.00 84.25 84 GLU A N 1
ATOM 616 C CA . GLU A 1 84 ? -7.253 -12.909 13.939 1.00 84.25 84 GLU A CA 1
ATOM 617 C C . GLU A 1 84 ? -7.485 -11.409 14.152 1.00 84.25 84 GLU A C 1
ATOM 619 O O . GLU A 1 84 ? -8.041 -10.700 13.312 1.00 84.25 84 GLU A O 1
ATOM 624 N N . ASP A 1 85 ? -7.035 -10.923 15.306 1.00 87.31 85 ASP A N 1
ATOM 625 C CA . ASP A 1 85 ? -7.069 -9.507 15.642 1.00 87.31 85 ASP A CA 1
ATOM 626 C C . ASP A 1 85 ? -6.207 -8.667 14.677 1.00 87.31 85 ASP A C 1
ATOM 628 O O . ASP A 1 85 ? -5.077 -9.031 14.332 1.00 87.31 85 ASP A O 1
ATOM 632 N N . ALA A 1 86 ? -6.737 -7.520 14.246 1.00 89.12 86 ALA A N 1
ATOM 633 C CA . ALA A 1 86 ? -6.097 -6.688 13.231 1.00 89.12 86 ALA A CA 1
ATOM 634 C C . ALA A 1 86 ? -4.753 -6.105 13.702 1.00 89.12 86 ALA A C 1
ATOM 636 O O . ALA A 1 86 ? -3.836 -5.970 12.890 1.00 89.12 86 ALA A O 1
ATOM 637 N N . GLU A 1 87 ? -4.598 -5.826 15.002 1.00 90.06 87 GLU A N 1
ATOM 638 C CA . GLU A 1 87 ? -3.323 -5.383 15.581 1.00 90.06 87 GLU A CA 1
ATOM 639 C C . GLU A 1 87 ? -2.257 -6.474 15.444 1.00 90.06 87 GLU A C 1
ATOM 641 O O . GLU A 1 87 ? -1.098 -6.200 15.119 1.00 90.06 87 GLU A O 1
ATOM 646 N N . HIS A 1 88 ? -2.633 -7.734 15.693 1.00 91.50 88 HIS A N 1
ATOM 647 C CA . HIS A 1 88 ? -1.732 -8.866 15.503 1.00 91.50 88 HIS A CA 1
ATOM 648 C C . HIS A 1 88 ? -1.257 -8.950 14.051 1.00 91.50 88 HIS A C 1
ATOM 650 O O . HIS A 1 88 ? -0.050 -8.965 13.812 1.00 91.50 88 HIS A O 1
ATOM 656 N N . LEU A 1 89 ? -2.183 -8.910 13.091 1.00 92.75 89 LEU A N 1
ATOM 657 C CA . LEU A 1 89 ? -1.839 -9.001 11.675 1.00 92.75 89 LEU A CA 1
ATOM 658 C C . LEU A 1 89 ? -0.956 -7.831 11.205 1.00 92.75 89 LEU A C 1
ATOM 660 O O . LEU A 1 89 ? 0.024 -8.045 10.488 1.00 92.75 89 LEU A O 1
ATOM 664 N N . ALA A 1 90 ? -1.260 -6.603 11.633 1.00 92.25 90 ALA A N 1
ATOM 665 C CA . ALA A 1 90 ? -0.457 -5.427 11.302 1.00 92.25 90 ALA A CA 1
ATOM 666 C C . ALA A 1 90 ? 0.967 -5.528 11.864 1.00 92.25 90 ALA A C 1
ATOM 668 O O . ALA A 1 90 ? 1.931 -5.221 11.160 1.00 92.25 90 ALA A O 1
ATOM 669 N N . ARG A 1 91 ? 1.126 -6.020 13.103 1.00 92.75 91 ARG A N 1
ATOM 670 C CA . ARG A 1 91 ? 2.447 -6.293 13.693 1.00 92.75 91 ARG A CA 1
ATOM 671 C C . ARG A 1 91 ? 3.204 -7.370 12.930 1.00 92.75 91 ARG A C 1
ATOM 673 O O . ARG A 1 91 ? 4.403 -7.206 12.707 1.00 92.75 91 ARG A O 1
ATOM 680 N N . SER A 1 92 ? 2.529 -8.436 12.506 1.00 95.12 92 SER A N 1
ATOM 681 C CA . SER A 1 92 ? 3.151 -9.497 11.712 1.00 95.12 92 SER A CA 1
ATOM 682 C C . SER A 1 92 ? 3.703 -8.951 10.395 1.00 95.12 92 SER A C 1
ATOM 684 O O . SER A 1 92 ? 4.869 -9.191 10.091 1.00 95.12 92 SER A O 1
ATOM 686 N N . TYR A 1 93 ? 2.942 -8.134 9.658 1.00 94.50 93 TYR A N 1
ATOM 687 C CA . TYR A 1 93 ? 3.460 -7.471 8.453 1.00 94.50 93 TYR A CA 1
ATOM 688 C C . TYR A 1 93 ? 4.573 -6.460 8.750 1.00 94.50 93 TYR A C 1
ATOM 690 O O . TYR A 1 93 ? 5.585 -6.450 8.049 1.00 94.50 93 TYR A O 1
ATOM 698 N N . ALA A 1 94 ? 4.441 -5.654 9.806 1.00 92.81 94 ALA A N 1
ATOM 699 C CA . ALA A 1 94 ? 5.475 -4.705 10.216 1.00 92.81 94 ALA A CA 1
ATOM 700 C C . ALA A 1 94 ? 6.801 -5.405 10.565 1.00 92.81 94 ALA A C 1
ATOM 702 O O . ALA A 1 94 ? 7.866 -4.877 10.254 1.00 92.81 94 ALA A O 1
ATOM 703 N N . SER A 1 95 ? 6.747 -6.614 11.138 1.00 94.75 95 SER A N 1
ATOM 704 C CA . SER A 1 95 ? 7.935 -7.412 11.479 1.00 94.75 95 SER A CA 1
ATOM 705 C C . SER A 1 95 ? 8.749 -7.877 10.264 1.00 94.75 95 SER A C 1
ATOM 707 O O . SER A 1 95 ? 9.929 -8.192 10.400 1.00 94.75 95 SER A O 1
ATOM 709 N N . LEU A 1 96 ? 8.135 -7.898 9.076 1.00 95.44 96 LEU A N 1
ATOM 710 C CA . LEU A 1 96 ? 8.791 -8.212 7.803 1.00 95.44 96 LEU A CA 1
ATOM 711 C C . LEU A 1 96 ? 9.403 -6.962 7.145 1.00 95.44 96 LEU A C 1
ATOM 713 O O . LEU A 1 96 ? 10.141 -7.060 6.164 1.00 95.44 96 LEU A O 1
ATOM 717 N N . GLY A 1 97 ? 9.069 -5.775 7.654 1.00 93.00 97 GLY A N 1
ATOM 718 C CA . GLY A 1 97 ? 9.536 -4.496 7.141 1.00 93.00 97 GLY A CA 1
ATOM 719 C C . GLY A 1 97 ? 10.929 -4.111 7.641 1.00 93.00 97 GLY A C 1
ATOM 720 O O . GLY A 1 97 ? 11.449 -4.644 8.616 1.00 93.00 97 GLY A O 1
ATOM 721 N N . ALA A 1 98 ? 11.515 -3.129 6.965 1.00 93.88 98 ALA A N 1
ATOM 722 C CA . ALA A 1 98 ? 12.741 -2.450 7.376 1.00 93.88 98 ALA A CA 1
ATOM 723 C C . ALA A 1 98 ? 12.586 -0.949 7.070 1.00 93.88 98 ALA A C 1
ATOM 725 O O . ALA A 1 98 ? 13.040 -0.500 6.016 1.00 93.88 98 ALA A O 1
ATOM 726 N N . PRO A 1 99 ? 11.830 -0.192 7.890 1.00 93.25 99 PRO A N 1
ATOM 727 C CA . PRO A 1 99 ? 11.620 1.232 7.664 1.00 93.25 99 PRO A CA 1
ATOM 728 C C . PRO A 1 99 ? 12.874 2.038 8.030 1.00 93.25 99 PRO A C 1
ATOM 730 O O . PRO A 1 99 ? 13.500 1.795 9.062 1.00 93.25 99 PRO A O 1
ATOM 733 N N . ASN A 1 100 ? 13.209 3.025 7.205 1.00 93.44 100 ASN A N 1
ATOM 734 C CA . ASN A 1 100 ? 14.255 4.002 7.471 1.00 93.44 100 ASN A CA 1
ATOM 735 C C . ASN A 1 100 ? 13.732 5.183 8.308 1.00 93.44 100 ASN A C 1
ATOM 737 O O . ASN A 1 100 ? 12.601 5.171 8.796 1.00 93.44 100 ASN A O 1
ATOM 741 N N . ALA A 1 101 ? 14.559 6.220 8.478 1.00 90.94 101 ALA A N 1
ATOM 742 C CA . ALA A 1 101 ? 14.222 7.384 9.301 1.00 90.94 101 ALA A CA 1
ATOM 743 C C . ALA A 1 101 ? 12.984 8.160 8.807 1.00 90.94 101 ALA A C 1
ATOM 745 O O . ALA A 1 101 ? 12.293 8.769 9.619 1.00 90.94 101 ALA A O 1
ATOM 746 N N . ASP A 1 102 ? 12.688 8.101 7.506 1.00 90.75 102 ASP A N 1
ATOM 747 C CA . ASP A 1 102 ? 11.516 8.734 6.891 1.00 90.75 102 ASP A CA 1
ATOM 748 C C . ASP A 1 102 ? 10.287 7.803 6.874 1.00 90.75 102 ASP A C 1
ATOM 750 O O . ASP A 1 102 ? 9.240 8.161 6.338 1.00 90.75 102 ASP A O 1
ATOM 754 N N . GLY A 1 103 ? 10.397 6.592 7.435 1.00 91.62 103 GLY A N 1
ATOM 755 C CA . GLY A 1 103 ? 9.345 5.571 7.411 1.00 91.62 103 GLY A CA 1
ATOM 756 C C . GLY A 1 103 ? 9.214 4.832 6.074 1.00 91.62 103 GLY A C 1
ATOM 757 O O . GLY A 1 103 ? 8.282 4.052 5.894 1.00 91.62 103 GLY A O 1
ATOM 758 N N . LEU A 1 104 ? 10.134 5.054 5.131 1.00 95.06 104 LEU A N 1
ATOM 759 C CA . LEU A 1 104 ? 10.176 4.357 3.845 1.00 95.06 104 LEU A CA 1
ATOM 760 C C . LEU A 1 104 ? 10.939 3.045 3.985 1.00 95.06 104 LEU A C 1
ATOM 762 O O . LEU A 1 104 ? 11.879 2.947 4.767 1.00 95.06 104 LEU A O 1
ATOM 766 N N . SER A 1 105 ? 10.585 2.032 3.203 1.00 95.00 105 SER A N 1
ATOM 767 C CA . SER A 1 105 ? 11.300 0.759 3.281 1.00 95.00 105 SER A CA 1
ATOM 768 C C . SER A 1 105 ? 12.688 0.828 2.647 1.00 95.00 105 SER A C 1
ATOM 770 O O . SER A 1 105 ? 12.835 1.281 1.507 1.00 95.00 105 SER A O 1
ATOM 772 N N . ASP A 1 106 ? 13.678 0.300 3.367 1.00 94.50 106 ASP A N 1
ATOM 773 C CA . ASP A 1 106 ? 15.039 0.081 2.882 1.00 94.50 106 ASP A CA 1
ATOM 774 C C . ASP A 1 106 ? 15.181 -1.182 2.032 1.00 94.50 106 ASP A C 1
ATOM 776 O O . ASP A 1 106 ? 16.171 -1.303 1.300 1.00 94.50 106 ASP A O 1
ATOM 780 N N . TRP A 1 107 ? 14.195 -2.085 2.063 1.00 96.00 107 TRP A N 1
ATOM 781 C CA . TRP A 1 107 ? 14.192 -3.273 1.218 1.00 96.00 107 TRP A CA 1
ATOM 782 C C . TRP A 1 107 ? 14.188 -2.887 -0.259 1.00 96.00 107 TRP A C 1
ATOM 784 O O . TRP A 1 107 ? 13.424 -2.023 -0.702 1.00 96.00 107 TRP A O 1
ATOM 794 N N . SER A 1 108 ? 15.053 -3.543 -1.026 1.00 95.44 108 SER A N 1
ATOM 795 C CA . SER A 1 108 ? 14.971 -3.525 -2.478 1.00 95.44 108 SER A CA 1
ATOM 796 C C . SER A 1 108 ? 13.831 -4.419 -2.946 1.00 95.44 108 SER A C 1
ATOM 798 O O . SER A 1 108 ? 13.528 -5.432 -2.322 1.00 95.44 108 SER A O 1
ATOM 800 N N . VAL A 1 109 ? 13.203 -4.057 -4.058 1.00 95.75 109 VAL A N 1
ATOM 801 C CA . VAL A 1 109 ? 12.168 -4.874 -4.700 1.00 95.75 109 VAL A CA 1
ATOM 802 C C . VAL A 1 109 ? 12.787 -6.045 -5.462 1.00 95.75 109 VAL A C 1
ATOM 804 O O . VAL A 1 109 ? 12.229 -7.141 -5.465 1.00 95.75 109 VAL A O 1
ATOM 807 N N . LEU A 1 110 ? 13.941 -5.823 -6.099 1.00 94.31 110 LEU A N 1
ATOM 808 C CA . LEU A 1 110 ? 14.603 -6.815 -6.954 1.00 94.31 110 LEU A CA 1
ATOM 809 C C . LEU A 1 110 ? 15.584 -7.740 -6.211 1.00 94.31 110 LEU A C 1
ATOM 811 O O . LEU A 1 110 ? 16.189 -8.609 -6.834 1.00 94.31 110 LEU A O 1
ATOM 815 N N . GLY A 1 111 ? 15.743 -7.574 -4.895 1.00 89.69 111 GLY A N 1
ATOM 816 C CA . GLY A 1 111 ? 16.766 -8.263 -4.101 1.00 89.69 111 GLY A CA 1
ATOM 817 C C . GLY A 1 111 ? 18.087 -7.490 -4.025 1.00 89.69 111 GLY A C 1
ATOM 818 O O . GLY A 1 111 ? 18.151 -6.309 -4.377 1.00 89.69 111 GLY A O 1
ATOM 819 N N . GLU A 1 112 ? 19.137 -8.110 -3.485 1.00 84.31 112 GLU A N 1
ATOM 820 C CA . GLU A 1 112 ? 20.431 -7.441 -3.297 1.00 84.31 112 GLU A CA 1
ATOM 821 C C . GLU A 1 112 ? 21.024 -6.986 -4.639 1.00 84.31 112 GLU A C 1
ATOM 823 O O . GLU A 1 112 ? 21.224 -7.779 -5.558 1.00 84.31 112 GLU A O 1
ATOM 828 N N . GLY A 1 113 ? 21.309 -5.689 -4.759 1.00 89.12 113 GLY A N 1
ATOM 829 C CA . GLY A 1 113 ? 21.789 -5.105 -6.003 1.00 89.12 113 GLY A CA 1
ATOM 830 C C . GLY A 1 113 ? 21.890 -3.585 -5.958 1.00 89.12 113 GLY A C 1
ATOM 831 O O . GLY A 1 113 ? 21.572 -2.933 -4.960 1.00 89.12 113 GLY A O 1
ATOM 832 N N . TRP A 1 114 ? 22.363 -3.009 -7.063 1.00 91.88 114 TRP A N 1
ATOM 833 C CA . TRP A 1 114 ? 22.495 -1.563 -7.196 1.00 91.88 114 TRP A CA 1
ATOM 834 C C . TRP A 1 114 ? 21.135 -0.903 -7.437 1.00 91.88 114 TRP A C 1
ATOM 836 O O . TRP A 1 114 ? 20.458 -1.196 -8.422 1.00 91.88 114 TRP A O 1
ATOM 846 N N . ARG A 1 115 ? 20.781 0.056 -6.578 1.00 96.12 115 ARG A N 1
ATOM 847 C CA . ARG A 1 115 ? 19.622 0.936 -6.760 1.00 96.12 115 ARG A CA 1
ATOM 848 C C . ARG A 1 115 ? 20.082 2.312 -7.218 1.00 96.12 115 ARG A C 1
ATOM 850 O O . ARG A 1 115 ? 20.983 2.914 -6.638 1.00 96.12 115 ARG A O 1
ATOM 857 N N . THR A 1 116 ? 19.453 2.826 -8.266 1.00 95.56 116 THR A N 1
ATOM 858 C CA . THR A 1 116 ? 19.874 4.072 -8.911 1.00 95.56 116 THR A CA 1
ATOM 859 C C . THR A 1 116 ? 19.140 5.281 -8.342 1.00 95.56 116 THR A C 1
ATOM 861 O O . THR A 1 116 ? 17.916 5.334 -8.336 1.00 95.56 116 THR A O 1
ATOM 864 N N . THR A 1 117 ? 19.863 6.314 -7.917 1.00 96.06 117 THR A N 1
ATOM 865 C CA . THR A 1 117 ? 19.250 7.622 -7.635 1.00 96.06 117 THR A CA 1
ATOM 866 C C . THR A 1 117 ? 18.845 8.307 -8.941 1.00 96.06 117 THR A C 1
ATOM 868 O O . THR A 1 117 ? 19.658 8.393 -9.868 1.00 96.06 117 THR A O 1
ATOM 871 N N . ILE A 1 118 ? 17.617 8.827 -9.008 1.00 94.88 118 ILE A N 1
ATOM 872 C CA . ILE A 1 118 ? 17.125 9.592 -10.159 1.00 94.88 118 ILE A CA 1
ATOM 873 C C . ILE A 1 118 ? 17.769 10.984 -10.137 1.00 94.88 118 ILE A C 1
ATOM 875 O O . ILE A 1 118 ? 17.509 11.782 -9.242 1.00 94.88 118 ILE A O 1
ATOM 879 N N . LYS A 1 119 ? 18.617 11.288 -11.126 1.00 93.44 119 LYS A N 1
ATOM 880 C CA . LYS A 1 119 ? 19.309 12.586 -11.254 1.00 93.44 119 LYS A CA 1
ATOM 881 C C . LYS A 1 119 ? 18.693 13.486 -12.320 1.00 93.44 119 LYS A C 1
ATOM 883 O O . LYS A 1 119 ? 18.807 14.705 -12.234 1.00 93.44 119 LYS A O 1
ATOM 888 N N . SER A 1 120 ? 18.085 12.905 -13.354 1.00 95.25 120 SER A N 1
ATOM 889 C CA . SER A 1 120 ? 17.463 13.654 -14.449 1.00 95.25 120 SER A CA 1
ATOM 890 C C . SER A 1 120 ? 16.434 12.817 -15.209 1.00 95.25 120 SER A C 1
ATOM 892 O O . SER A 1 120 ? 16.477 11.586 -15.202 1.00 95.25 120 SER A O 1
ATOM 894 N N . ALA A 1 121 ? 15.536 13.492 -15.931 1.00 94.75 121 ALA A N 1
ATOM 895 C CA . ALA A 1 121 ? 14.574 12.835 -16.815 1.00 94.75 121 ALA A CA 1
ATOM 896 C C . ALA A 1 121 ? 15.258 12.052 -17.951 1.00 94.75 121 ALA A C 1
ATOM 898 O O . ALA A 1 121 ? 14.776 10.993 -18.332 1.00 94.75 121 ALA A O 1
ATOM 899 N N . ALA A 1 122 ? 16.399 12.535 -18.459 1.00 97.25 122 ALA A N 1
ATOM 900 C CA . ALA A 1 122 ? 17.165 11.844 -19.496 1.00 97.25 122 ALA A CA 1
ATOM 901 C C . ALA A 1 122 ? 17.757 10.519 -18.989 1.00 97.25 122 ALA A C 1
ATOM 903 O O . ALA A 1 122 ? 17.683 9.512 -19.683 1.00 97.25 122 ALA A O 1
ATOM 904 N N . GLN A 1 123 ? 18.286 10.496 -17.758 1.00 97.31 123 GLN A N 1
ATOM 905 C CA . GLN A 1 123 ? 18.750 9.255 -17.133 1.00 97.31 123 GLN A CA 1
ATOM 906 C C . GLN A 1 123 ? 17.594 8.265 -16.965 1.00 97.31 123 GLN A C 1
ATOM 908 O O . GLN A 1 123 ? 17.734 7.090 -17.290 1.00 97.31 123 GLN A O 1
ATOM 913 N N . LEU A 1 124 ? 16.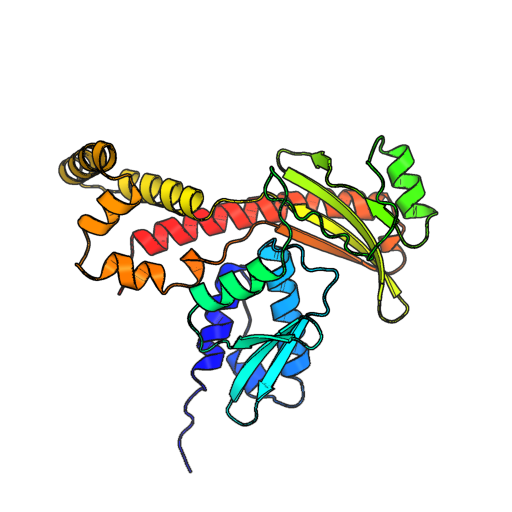451 8.743 -16.466 1.00 97.19 124 LEU A N 1
ATOM 914 C CA . LEU A 1 124 ? 15.281 7.897 -16.265 1.00 97.19 124 LEU A CA 1
ATOM 915 C C . LEU A 1 124 ? 14.746 7.338 -17.592 1.00 97.19 124 LEU A C 1
ATOM 917 O O . LEU A 1 124 ? 14.373 6.172 -17.651 1.00 97.19 124 LEU A O 1
ATOM 921 N N . ARG A 1 125 ? 14.768 8.139 -18.662 1.00 98.38 125 ARG A N 1
ATOM 922 C CA . ARG A 1 125 ? 14.405 7.701 -20.010 1.00 98.38 125 ARG A CA 1
ATOM 923 C C . ARG A 1 125 ? 15.258 6.524 -20.480 1.00 98.38 125 ARG A C 1
ATOM 925 O O . ARG A 1 125 ? 14.689 5.532 -20.904 1.00 98.38 125 ARG A O 1
ATOM 932 N N . VAL A 1 126 ? 16.581 6.592 -20.317 1.00 98.19 126 VAL A N 1
ATOM 933 C CA . VAL A 1 126 ? 17.490 5.481 -20.668 1.00 98.19 126 VAL A CA 1
ATOM 934 C C . VAL A 1 126 ? 17.182 4.222 -19.850 1.00 98.19 126 VAL A C 1
ATOM 936 O O . VAL A 1 126 ? 17.163 3.122 -20.393 1.00 98.19 126 VAL A O 1
ATOM 939 N N . LEU A 1 127 ? 16.901 4.358 -18.548 1.00 97.62 127 LEU A N 1
ATOM 940 C CA . LEU A 1 127 ? 16.501 3.207 -17.726 1.00 97.62 127 LEU A CA 1
ATOM 941 C C . LEU A 1 127 ? 15.208 2.560 -18.248 1.00 97.62 127 LEU A C 1
ATOM 943 O O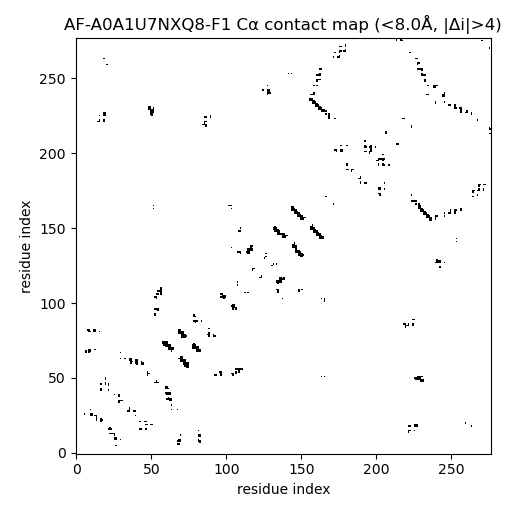 . LEU A 1 127 ? 15.101 1.339 -18.302 1.00 97.62 127 LEU A O 1
ATOM 947 N N . ILE A 1 128 ? 14.234 3.368 -18.659 1.00 98.12 128 ILE A N 1
ATOM 948 C CA . ILE A 1 128 ? 12.943 2.871 -19.133 1.00 98.12 128 ILE A CA 1
ATOM 949 C C . ILE A 1 128 ? 13.053 2.285 -20.544 1.00 98.12 128 ILE A C 1
ATOM 951 O O . ILE A 1 128 ? 12.631 1.153 -20.758 1.00 98.12 128 ILE A O 1
ATOM 955 N N . GLU A 1 129 ? 13.629 2.995 -21.502 1.00 98.00 129 GLU A N 1
ATOM 956 C CA . GLU A 1 129 ? 13.633 2.556 -22.900 1.00 98.00 129 GLU A CA 1
ATOM 957 C C . GLU A 1 129 ? 14.651 1.419 -23.121 1.00 98.00 129 GLU A C 1
ATOM 959 O O . GLU A 1 129 ? 14.312 0.391 -23.715 1.00 98.00 129 GLU A O 1
ATOM 964 N N . ASP A 1 130 ? 15.853 1.530 -22.542 1.00 97.19 130 ASP A N 1
ATOM 965 C CA . ASP A 1 130 ? 17.002 0.704 -22.939 1.00 97.19 130 ASP A CA 1
ATOM 966 C C . ASP A 1 130 ? 17.439 -0.336 -21.896 1.00 97.19 130 ASP A C 1
ATOM 968 O O . ASP A 1 130 ? 18.014 -1.368 -22.254 1.00 97.19 130 ASP A O 1
ATOM 972 N N . ALA A 1 131 ? 17.190 -0.118 -20.600 1.00 95.06 131 ALA A N 1
ATOM 973 C CA . ALA A 1 131 ? 17.648 -1.065 -19.582 1.00 95.06 131 ALA A CA 1
ATOM 974 C C . ALA A 1 131 ? 16.791 -2.346 -19.535 1.00 95.06 131 ALA A C 1
ATOM 976 O O . ALA A 1 131 ? 15.656 -2.405 -20.019 1.00 95.06 131 ALA A O 1
ATOM 977 N N . ARG A 1 132 ? 17.353 -3.405 -18.940 1.00 93.44 132 ARG A N 1
ATOM 978 C CA . ARG A 1 132 ? 16.600 -4.598 -18.520 1.00 93.44 132 ARG A CA 1
ATOM 979 C C . ARG A 1 132 ? 15.922 -4.302 -17.178 1.00 93.44 132 ARG A C 1
ATOM 981 O O . ARG A 1 132 ? 15.261 -3.276 -17.043 1.00 93.44 132 ARG A O 1
ATOM 988 N N . ASP A 1 133 ? 16.124 -5.158 -16.188 1.00 95.38 133 ASP A N 1
ATOM 989 C CA . ASP A 1 133 ? 15.674 -4.928 -14.826 1.00 95.38 133 ASP A CA 1
ATOM 990 C C . ASP A 1 133 ? 16.498 -3.803 -14.188 1.00 95.38 133 ASP A C 1
ATOM 992 O O . ASP A 1 133 ? 17.725 -3.739 -14.320 1.00 95.38 133 ASP A O 1
ATOM 996 N N . PHE A 1 134 ? 15.810 -2.892 -13.511 1.00 97.19 134 PHE A N 1
ATOM 997 C CA . PHE A 1 134 ? 16.419 -1.802 -12.760 1.00 97.19 134 PHE A CA 1
ATOM 998 C C . PHE A 1 134 ? 15.526 -1.442 -11.582 1.00 97.19 134 PHE A C 1
ATOM 1000 O O . PHE A 1 134 ? 14.321 -1.679 -11.610 1.00 97.19 134 PHE A O 1
ATOM 1007 N N . GLU A 1 135 ? 16.106 -0.807 -10.574 1.00 98.25 135 GLU A N 1
ATOM 1008 C CA . GLU A 1 135 ? 15.373 -0.253 -9.444 1.00 98.25 135 GLU A CA 1
ATOM 1009 C C . GLU A 1 135 ? 15.973 1.098 -9.066 1.00 98.25 135 GLU A C 1
ATOM 1011 O O . GLU A 1 135 ? 17.197 1.286 -9.099 1.00 98.25 135 GLU A O 1
ATOM 1016 N N . THR A 1 136 ? 15.118 2.058 -8.724 1.00 98.25 136 THR A N 1
ATOM 1017 C CA . THR A 1 136 ? 15.548 3.364 -8.232 1.00 98.25 136 THR A CA 1
ATOM 1018 C C . THR A 1 136 ? 15.475 3.448 -6.714 1.00 98.25 136 THR A C 1
ATOM 1020 O O . THR A 1 136 ? 14.624 2.834 -6.076 1.00 98.25 136 THR A O 1
ATOM 1023 N N . MET A 1 137 ? 16.335 4.281 -6.130 1.00 97.44 137 MET A N 1
ATOM 1024 C CA . MET A 1 137 ? 16.149 4.738 -4.752 1.00 97.44 137 MET A CA 1
ATOM 1025 C C . MET A 1 137 ? 14.875 5.588 -4.643 1.00 97.44 137 MET A C 1
ATOM 1027 O O . MET A 1 137 ? 14.434 6.183 -5.634 1.00 97.44 137 MET A O 1
ATOM 1031 N N . TRP A 1 138 ? 14.330 5.698 -3.430 1.00 97.50 138 TRP A N 1
ATOM 1032 C CA . TRP A 1 138 ? 13.289 6.676 -3.126 1.00 97.50 138 TRP A CA 1
ATOM 1033 C C . TRP A 1 138 ? 13.764 8.094 -3.462 1.00 97.50 138 TRP A C 1
ATOM 1035 O O . TRP A 1 138 ? 14.865 8.500 -3.092 1.00 97.50 138 TRP A O 1
ATOM 1045 N N . THR A 1 139 ? 12.934 8.841 -4.183 1.00 96.56 139 THR A N 1
ATOM 1046 C CA . THR A 1 139 ? 13.209 10.213 -4.619 1.00 96.56 139 THR A CA 1
ATOM 1047 C C . THR A 1 139 ? 12.030 11.108 -4.233 1.00 96.56 139 THR A C 1
ATOM 1049 O O . THR A 1 139 ? 10.904 10.804 -4.629 1.00 96.56 139 THR A O 1
ATOM 1052 N N . PRO A 1 140 ? 12.236 12.206 -3.486 1.00 95.44 140 PRO A N 1
ATOM 1053 C CA . PRO A 1 140 ? 11.158 13.139 -3.170 1.00 95.44 140 PRO A CA 1
ATOM 1054 C C . PRO A 1 140 ? 10.590 13.799 -4.435 1.00 95.44 140 PRO A C 1
ATOM 1056 O O . PRO A 1 140 ? 11.327 14.403 -5.215 1.00 95.44 140 PRO A O 1
ATOM 1059 N N . GLU A 1 141 ? 9.274 13.731 -4.633 1.00 93.81 141 GLU A N 1
ATOM 1060 C CA . GLU A 1 141 ? 8.571 14.368 -5.751 1.00 93.81 141 GLU A CA 1
ATOM 1061 C C . GLU A 1 141 ? 7.114 14.672 -5.360 1.00 93.81 141 GLU A C 1
ATOM 1063 O O . GLU A 1 141 ? 6.431 13.841 -4.774 1.00 93.81 141 GLU A O 1
ATOM 1068 N N . ARG A 1 142 ? 6.594 15.862 -5.708 1.00 90.50 142 ARG A N 1
ATOM 1069 C CA . ARG A 1 142 ? 5.173 16.250 -5.501 1.00 90.50 142 ARG A CA 1
ATOM 1070 C C . ARG A 1 142 ? 4.674 16.182 -4.044 1.00 90.50 142 ARG A C 1
ATOM 1072 O O . ARG A 1 142 ? 3.464 16.065 -3.829 1.00 90.50 142 ARG A O 1
ATOM 1079 N N . GLY A 1 143 ? 5.578 16.300 -3.069 1.00 91.00 143 GLY A N 1
ATOM 1080 C CA . GLY A 1 143 ? 5.266 16.141 -1.642 1.00 91.00 143 GLY A CA 1
ATOM 1081 C C . GLY A 1 143 ? 5.101 14.681 -1.201 1.00 91.00 143 GLY A C 1
ATOM 1082 O O . GLY A 1 143 ? 4.564 14.436 -0.131 1.00 91.00 143 GLY A O 1
ATOM 1083 N N . LEU A 1 144 ? 5.537 13.737 -2.037 1.00 96.19 144 LEU A N 1
ATOM 1084 C CA . LEU A 1 144 ? 5.529 12.290 -1.833 1.00 96.19 144 LEU A CA 1
ATOM 1085 C C . LEU A 1 144 ? 6.948 11.744 -2.094 1.00 96.19 144 LEU A C 1
ATOM 1087 O O . LEU A 1 144 ? 7.852 12.492 -2.478 1.00 96.19 144 LEU A O 1
ATOM 1091 N N . PHE A 1 145 ? 7.129 10.433 -1.963 1.00 97.88 145 PHE A N 1
ATOM 1092 C CA . PHE A 1 145 ? 8.343 9.724 -2.361 1.00 97.88 145 PHE A CA 1
ATOM 1093 C C . PHE A 1 145 ? 8.053 8.779 -3.519 1.00 97.88 145 PHE A C 1
ATOM 1095 O O . PHE A 1 145 ? 7.136 7.970 -3.444 1.00 97.88 145 PHE A O 1
ATOM 1102 N N . LEU A 1 146 ? 8.846 8.880 -4.581 1.00 98.06 146 LEU A N 1
ATOM 1103 C CA . LEU A 1 146 ? 8.760 8.051 -5.776 1.00 98.06 146 LEU A CA 1
ATOM 1104 C C . LEU A 1 146 ? 9.849 6.979 -5.766 1.00 98.06 146 LEU A C 1
ATOM 1106 O O . LEU A 1 146 ? 11.014 7.292 -5.516 1.00 98.06 146 LEU A O 1
ATOM 1110 N N . ARG A 1 147 ? 9.510 5.758 -6.175 1.00 97.88 147 ARG A N 1
ATOM 1111 C CA . ARG A 1 147 ? 10.486 4.819 -6.744 1.00 97.88 147 ARG A CA 1
ATOM 1112 C C . ARG A 1 147 ? 9.905 4.083 -7.946 1.00 97.88 147 ARG A C 1
ATOM 1114 O O . ARG A 1 147 ? 8.691 3.975 -8.103 1.00 97.88 147 ARG A O 1
ATOM 1121 N N . ILE A 1 148 ? 10.787 3.592 -8.807 1.00 98.31 148 ILE A N 1
ATOM 1122 C CA . ILE A 1 148 ? 10.436 2.879 -10.035 1.00 98.31 148 ILE A CA 1
ATOM 1123 C C . ILE A 1 148 ? 11.303 1.634 -10.118 1.00 98.31 148 ILE A C 1
ATOM 1125 O O . ILE A 1 148 ? 12.501 1.687 -9.831 1.00 98.31 148 ILE A O 1
ATOM 1129 N N . TRP A 1 149 ? 10.711 0.528 -10.546 1.00 98.19 149 TRP A N 1
ATOM 1130 C CA . TRP A 1 149 ? 11.464 -0.673 -10.873 1.00 98.19 149 TRP A CA 1
ATOM 1131 C C . TRP A 1 149 ? 10.914 -1.363 -12.113 1.00 98.19 149 TRP A C 1
ATOM 1133 O O . TRP A 1 149 ? 9.756 -1.178 -12.491 1.00 98.19 149 TRP A O 1
ATOM 1143 N N . ARG A 1 150 ? 11.753 -2.183 -12.740 1.00 97.50 150 ARG A N 1
ATOM 1144 C CA . ARG A 1 150 ? 11.349 -3.157 -13.752 1.00 97.50 150 ARG A CA 1
ATOM 1145 C C . ARG A 1 150 ? 11.790 -4.546 -13.326 1.00 97.50 150 ARG A C 1
ATOM 1147 O O . ARG A 1 150 ? 12.930 -4.709 -12.899 1.00 97.50 150 ARG A O 1
ATOM 1154 N N . ARG A 1 151 ? 10.899 -5.524 -13.481 1.00 94.94 151 ARG A N 1
ATOM 1155 C CA . ARG A 1 151 ? 11.233 -6.951 -13.413 1.00 94.94 151 ARG A CA 1
ATOM 1156 C C . ARG A 1 151 ? 10.456 -7.749 -14.443 1.00 94.94 151 ARG A C 1
ATOM 1158 O O . ARG A 1 151 ? 9.391 -7.324 -14.886 1.00 94.94 151 ARG A O 1
ATOM 1165 N N . THR A 1 152 ? 10.970 -8.923 -14.783 1.00 91.12 152 THR A N 1
ATOM 1166 C CA . THR A 1 152 ? 10.235 -9.893 -15.599 1.00 91.12 152 THR A CA 1
ATOM 1167 C C . THR A 1 152 ? 9.344 -10.766 -14.712 1.00 91.12 152 THR A C 1
ATOM 1169 O O . THR A 1 152 ? 9.842 -11.502 -13.862 1.00 91.12 152 THR A O 1
ATOM 1172 N N . GLU A 1 153 ? 8.029 -10.721 -14.923 1.00 87.38 153 GLU A N 1
ATOM 1173 C CA . GLU A 1 153 ? 7.032 -11.557 -14.246 1.00 87.38 153 GLU A CA 1
ATOM 1174 C C . GLU A 1 153 ? 6.299 -12.412 -15.282 1.00 87.38 153 GLU A C 1
ATOM 1176 O O . GLU A 1 153 ? 5.802 -11.894 -16.277 1.00 87.38 153 GLU A O 1
ATOM 1181 N N . GLY A 1 154 ? 6.239 -13.735 -15.095 1.00 83.00 154 GLY A N 1
ATOM 1182 C CA . GLY A 1 154 ? 5.486 -14.609 -16.010 1.00 83.00 154 GLY A CA 1
ATOM 1183 C C . GLY A 1 154 ? 5.940 -14.545 -17.478 1.00 83.00 154 GLY A C 1
ATOM 1184 O O . GLY A 1 154 ? 5.142 -14.786 -18.377 1.00 83.00 154 GLY A O 1
ATOM 1185 N N . GLY A 1 155 ? 7.208 -14.194 -17.726 1.00 87.62 155 GLY A N 1
ATOM 1186 C CA . GLY A 1 155 ? 7.756 -14.004 -19.074 1.00 87.62 155 GLY A CA 1
ATOM 1187 C C . GLY A 1 155 ? 7.448 -12.642 -19.709 1.00 87.62 155 GLY A C 1
ATOM 1188 O O . GLY A 1 155 ? 7.782 -12.440 -20.873 1.00 87.62 155 GLY A O 1
ATOM 1189 N N . GLN A 1 156 ? 6.842 -11.712 -18.969 1.00 92.50 156 GLN A N 1
ATOM 1190 C CA . GLN A 1 156 ? 6.547 -10.354 -19.419 1.00 92.50 156 GLN A CA 1
ATOM 1191 C C . GLN A 1 156 ? 7.323 -9.330 -18.594 1.00 92.50 156 GLN A C 1
ATOM 1193 O O . GLN A 1 156 ? 7.445 -9.454 -17.377 1.00 92.50 156 GLN A O 1
ATOM 1198 N N . GLU A 1 157 ? 7.847 -8.299 -19.252 1.00 94.31 157 GLU A N 1
ATOM 1199 C CA . GLU A 1 157 ? 8.447 -7.167 -18.551 1.00 94.31 157 GLU A CA 1
ATOM 1200 C C . GLU A 1 157 ? 7.355 -6.310 -17.914 1.00 94.31 157 GLU A C 1
ATOM 1202 O O . GLU A 1 157 ? 6.390 -5.915 -18.574 1.00 94.31 157 GLU A O 1
ATOM 1207 N N . VAL A 1 158 ? 7.533 -6.015 -16.628 1.00 97.44 158 VAL A N 1
ATOM 1208 C CA . VAL A 1 158 ? 6.630 -5.186 -15.836 1.00 97.44 158 VAL A CA 1
ATOM 1209 C C . VAL A 1 158 ? 7.415 -4.009 -15.281 1.00 97.44 158 VAL A C 1
ATOM 1211 O O . VAL A 1 158 ? 8.329 -4.196 -14.476 1.00 97.44 158 VAL A O 1
ATOM 1214 N N . THR A 1 159 ? 7.055 -2.791 -15.687 1.00 98.44 159 THR A N 1
ATOM 1215 C CA . THR A 1 159 ? 7.571 -1.560 -15.078 1.00 98.44 159 THR A CA 1
ATOM 1216 C C . THR A 1 159 ? 6.559 -1.022 -14.091 1.00 98.44 159 THR A C 1
ATOM 1218 O O . THR A 1 159 ? 5.437 -0.678 -14.453 1.00 98.44 159 THR A O 1
ATOM 1221 N N . ALA A 1 160 ? 6.970 -0.933 -12.835 1.00 98.38 160 ALA A N 1
ATOM 1222 C CA . ALA A 1 160 ? 6.149 -0.448 -11.750 1.00 98.38 160 ALA A CA 1
ATOM 1223 C C . ALA A 1 160 ? 6.611 0.937 -11.303 1.00 98.38 160 ALA A C 1
ATOM 1225 O O . ALA A 1 160 ? 7.804 1.218 -11.193 1.00 98.38 160 ALA A O 1
ATOM 1226 N N . THR A 1 161 ? 5.638 1.792 -11.033 1.00 98.38 161 THR A N 1
ATOM 1227 C CA . THR A 1 161 ? 5.823 3.102 -10.425 1.00 98.38 161 THR A CA 1
ATOM 1228 C C . THR A 1 161 ? 5.111 3.104 -9.091 1.00 98.38 161 THR A C 1
ATOM 1230 O O . THR A 1 161 ? 3.915 2.828 -9.046 1.00 98.38 161 THR A O 1
ATOM 1233 N N . GLU A 1 162 ? 5.824 3.452 -8.028 1.00 98.62 162 GLU A N 1
ATOM 1234 C CA . GLU A 1 162 ? 5.264 3.564 -6.689 1.00 98.62 162 GLU A CA 1
ATOM 1235 C C . GLU A 1 162 ? 5.454 4.968 -6.149 1.00 98.62 162 GLU A C 1
ATOM 1237 O O . GLU A 1 162 ? 6.565 5.504 -6.154 1.00 98.62 162 GLU A O 1
ATOM 1242 N N . TYR A 1 163 ? 4.363 5.526 -5.636 1.00 98.31 163 TYR A N 1
ATOM 1243 C CA . TYR A 1 163 ? 4.425 6.660 -4.733 1.00 98.31 163 TYR A CA 1
ATOM 1244 C C . TYR A 1 163 ? 4.095 6.202 -3.323 1.00 98.31 163 TYR A C 1
ATOM 1246 O O . TYR A 1 163 ? 3.182 5.403 -3.123 1.00 98.31 163 TYR A O 1
ATOM 1254 N N . ALA A 1 164 ? 4.817 6.747 -2.353 1.00 97.50 164 ALA A N 1
ATOM 1255 C CA . ALA A 1 164 ? 4.569 6.547 -0.941 1.00 97.50 164 ALA A CA 1
ATOM 1256 C C . ALA A 1 164 ? 4.565 7.886 -0.204 1.00 97.50 164 ALA A C 1
ATOM 1258 O O . ALA A 1 164 ? 5.331 8.804 -0.509 1.00 97.50 164 ALA A O 1
ATOM 1259 N N . GLN A 1 165 ? 3.711 7.973 0.800 1.00 94.31 165 GLN A N 1
ATOM 1260 C CA . GLN A 1 165 ? 3.771 8.971 1.849 1.00 94.31 165 GLN A CA 1
ATOM 1261 C C . GLN A 1 165 ? 3.501 8.220 3.145 1.00 94.31 165 GLN A C 1
ATOM 1263 O O . GLN A 1 165 ? 2.336 7.956 3.442 1.00 94.31 165 GLN A O 1
ATOM 1268 N N . PRO A 1 166 ? 4.560 7.827 3.874 1.00 88.75 166 PRO A N 1
ATOM 1269 C CA . PRO A 1 166 ? 4.409 7.183 5.166 1.00 88.75 166 PRO A CA 1
ATOM 1270 C C . PRO A 1 166 ? 3.519 8.039 6.065 1.00 88.75 166 PRO A C 1
ATOM 1272 O O . PRO A 1 166 ? 3.759 9.237 6.237 1.00 88.75 166 PRO A O 1
ATOM 1275 N N . VAL A 1 167 ? 2.464 7.430 6.600 1.00 81.50 167 VAL A N 1
ATOM 1276 C CA . VAL A 1 167 ? 1.529 8.094 7.507 1.00 81.50 167 VAL A CA 1
ATOM 1277 C C . VAL A 1 167 ? 1.652 7.420 8.856 1.00 81.50 167 VAL A C 1
ATOM 1279 O O . VAL A 1 167 ? 1.482 6.210 8.985 1.00 81.50 167 VAL A O 1
ATOM 1282 N N . ASN A 1 168 ? 1.908 8.211 9.890 1.00 69.69 168 ASN A N 1
ATOM 1283 C CA . ASN A 1 168 ? 1.800 7.712 11.248 1.00 69.69 168 ASN A CA 1
ATOM 1284 C C . ASN A 1 168 ? 0.308 7.534 11.583 1.00 69.69 168 ASN A C 1
ATOM 1286 O O . ASN A 1 168 ? -0.427 8.518 11.648 1.00 69.69 168 ASN A O 1
ATOM 1290 N N . ALA A 1 169 ? -0.144 6.295 11.802 1.00 70.44 169 ALA A N 1
ATOM 1291 C CA . ALA A 1 169 ? -1.542 5.994 12.129 1.00 70.44 169 ALA A CA 1
ATOM 1292 C C . ALA A 1 169 ? -2.050 6.790 13.350 1.00 70.44 169 ALA A C 1
ATOM 1294 O O . ALA A 1 169 ? -3.178 7.279 13.348 1.00 70.44 169 ALA A O 1
ATOM 1295 N N . THR A 1 170 ? -1.194 7.027 14.351 1.00 71.62 170 THR A N 1
ATOM 1296 C CA . THR A 1 170 ? -1.513 7.869 15.516 1.00 71.62 170 THR A CA 1
ATOM 1297 C C . THR A 1 170 ? -1.751 9.325 15.123 1.00 71.62 170 THR A C 1
ATOM 1299 O O . THR A 1 170 ? -2.641 9.976 15.668 1.00 71.62 170 THR A O 1
ATOM 1302 N N . GLN A 1 171 ? -0.979 9.844 14.165 1.00 76.25 171 GLN A N 1
ATOM 1303 C CA . GLN A 1 171 ? -1.172 11.194 13.641 1.00 76.25 171 GLN A CA 1
ATOM 1304 C C . GLN A 1 171 ? -2.474 11.285 12.839 1.00 76.25 171 GLN A C 1
ATOM 1306 O O . GLN A 1 171 ? -3.256 12.196 13.080 1.00 76.25 171 GLN A O 1
ATOM 1311 N N . LEU A 1 172 ? -2.758 10.299 11.980 1.00 80.19 172 LEU A N 1
ATOM 1312 C CA . LEU A 1 172 ? -4.013 10.220 11.227 1.00 80.19 172 LEU A CA 1
ATOM 1313 C C . LEU A 1 172 ? -5.239 10.206 12.153 1.00 80.19 172 LEU A C 1
ATOM 1315 O O . LEU A 1 172 ? -6.206 10.926 11.916 1.00 80.19 172 LEU A O 1
ATOM 1319 N N . LEU A 1 173 ? -5.191 9.413 13.228 1.00 82.06 173 LEU A N 1
ATOM 1320 C CA . LEU A 1 173 ? -6.241 9.375 14.247 1.00 82.06 173 LEU A CA 1
ATOM 1321 C C . LEU A 1 173 ? -6.360 10.703 15.002 1.00 82.06 173 LEU A C 1
ATOM 1323 O O . LEU A 1 173 ? -7.469 11.127 15.320 1.00 82.06 173 LEU A O 1
ATOM 1327 N N . GLY A 1 174 ? -5.238 11.370 15.278 1.00 81.75 174 GLY A N 1
ATOM 1328 C CA . GLY A 1 174 ? -5.212 12.701 15.882 1.00 81.75 174 GLY A CA 1
ATOM 1329 C C . GLY A 1 174 ? -5.866 13.765 14.996 1.00 81.75 174 GLY A C 1
ATOM 1330 O O . GLY A 1 174 ? -6.722 14.511 15.477 1.00 81.75 174 GLY A O 1
ATOM 1331 N N . ASP A 1 175 ? -5.520 13.786 13.710 1.00 81.75 175 ASP A N 1
ATOM 1332 C CA . ASP A 1 175 ? -6.071 14.708 12.711 1.00 81.75 175 ASP A CA 1
ATOM 1333 C C . ASP A 1 175 ? -7.572 14.448 12.502 1.00 81.75 175 ASP A C 1
ATOM 1335 O O . ASP A 1 175 ? -8.391 15.370 12.539 1.00 81.75 175 ASP A O 1
ATOM 1339 N N . ALA A 1 176 ? -7.973 13.178 12.403 1.00 86.00 176 ALA A N 1
ATOM 1340 C CA . ALA A 1 176 ? -9.380 12.807 12.314 1.00 86.00 176 ALA A CA 1
ATOM 1341 C C . ALA A 1 176 ? -10.161 13.162 13.595 1.00 86.00 176 ALA A C 1
ATOM 1343 O O . ALA A 1 176 ? -11.304 13.618 13.517 1.00 86.00 176 ALA A O 1
ATOM 1344 N N . ALA A 1 177 ? -9.562 13.004 14.781 1.00 85.50 177 ALA A N 1
ATOM 1345 C CA . ALA A 1 177 ? -10.178 13.416 16.041 1.00 85.50 177 ALA A CA 1
ATOM 1346 C C . ALA A 1 177 ? -10.357 14.940 16.112 1.00 85.50 177 ALA A C 1
ATOM 1348 O O . ALA A 1 177 ? -11.405 15.412 16.562 1.00 85.50 177 ALA A O 1
ATOM 1349 N N . TRP A 1 178 ? -9.383 15.716 15.627 1.00 85.75 178 TRP A N 1
ATOM 1350 C CA . TRP A 1 178 ? -9.503 17.169 15.506 1.00 85.75 178 TRP A CA 1
ATOM 1351 C C . TRP A 1 178 ? -10.703 17.563 14.635 1.00 85.75 178 TRP A C 1
ATOM 1353 O O . TRP A 1 178 ? -11.585 18.295 15.094 1.00 85.75 178 TRP A O 1
ATOM 1363 N N . ASP A 1 179 ? -10.800 17.013 13.425 1.00 86.50 179 ASP A N 1
ATOM 1364 C CA . ASP A 1 179 ? -11.893 17.292 12.486 1.00 86.50 179 ASP A CA 1
ATOM 1365 C C . ASP A 1 179 ? -13.259 16.800 12.995 1.00 86.50 179 ASP A C 1
ATOM 1367 O O . ASP A 1 179 ? -14.307 17.427 12.773 1.00 86.50 179 ASP A O 1
ATOM 1371 N N . ALA A 1 180 ? -13.277 15.685 13.729 1.00 85.69 180 ALA A N 1
ATOM 1372 C CA . ALA A 1 180 ? -14.475 15.197 14.391 1.00 85.69 180 ALA A CA 1
ATOM 1373 C C . ALA A 1 180 ? -14.971 16.197 15.447 1.00 85.69 180 ALA A C 1
ATOM 1375 O O . ALA A 1 180 ? -16.158 16.535 15.427 1.00 85.69 180 ALA A O 1
ATOM 1376 N N . ILE A 1 181 ? -14.081 16.721 16.303 1.00 83.69 181 ILE A N 1
ATOM 1377 C CA . ILE A 1 181 ? -14.431 17.712 17.335 1.00 83.69 181 ILE A CA 1
ATOM 1378 C C . ILE A 1 181 ? -14.862 19.041 16.706 1.00 83.69 181 ILE A C 1
ATOM 1380 O O . ILE A 1 181 ? -15.854 19.629 17.141 1.00 83.69 181 ILE A O 1
ATOM 1384 N N . GLN A 1 182 ? -14.172 19.514 15.663 1.00 86.25 182 GLN A N 1
ATOM 1385 C CA . GLN A 1 182 ? -14.544 20.754 14.966 1.00 86.25 182 GLN A CA 1
ATOM 1386 C C . GLN A 1 182 ? -15.942 20.687 14.331 1.00 86.25 182 GLN A C 1
ATOM 1388 O O . GLN A 1 182 ? -16.613 21.712 14.207 1.00 86.25 182 GLN A O 1
ATOM 1393 N N . GLY A 1 183 ? -16.408 19.487 13.973 1.00 84.25 183 GLY A N 1
ATOM 1394 C CA . GLY A 1 183 ? -17.752 19.260 13.440 1.00 84.25 183 GLY A CA 1
ATOM 1395 C C . GLY A 1 183 ? -18.881 19.188 14.475 1.00 84.25 183 GLY A C 1
ATOM 1396 O O . GLY A 1 183 ? -20.042 19.053 14.081 1.00 84.25 183 GLY A O 1
ATOM 1397 N N . ILE A 1 184 ? -18.589 19.257 15.780 1.00 84.88 184 ILE A N 1
ATOM 1398 C CA . ILE A 1 184 ? -19.609 19.202 16.837 1.00 84.88 184 ILE A CA 1
ATOM 1399 C C . ILE A 1 184 ? -20.428 20.501 16.840 1.00 84.88 184 ILE A C 1
ATOM 1401 O O . ILE A 1 184 ? -19.891 21.601 16.957 1.00 84.88 184 ILE A O 1
ATOM 1405 N N . LYS A 1 185 ? -21.759 20.376 16.741 1.00 87.12 185 LYS A N 1
ATOM 1406 C CA . LYS A 1 185 ? -22.678 21.532 16.741 1.00 87.12 185 LYS A CA 1
ATOM 1407 C C . LYS A 1 185 ? -22.779 22.217 18.109 1.00 87.12 185 LYS A C 1
ATOM 1409 O O . LYS A 1 185 ? -22.978 23.429 18.168 1.00 87.12 185 LYS A O 1
ATOM 1414 N N . ASP A 1 186 ? -22.654 21.455 19.193 1.00 89.38 186 ASP A N 1
ATOM 1415 C CA . ASP A 1 186 ? -22.662 21.979 20.559 1.00 89.38 186 ASP A CA 1
ATOM 1416 C C . ASP A 1 186 ? -21.321 22.657 20.894 1.00 89.38 186 ASP A C 1
ATOM 1418 O O . ASP A 1 186 ? -20.291 22.006 21.077 1.00 89.38 186 ASP A O 1
ATOM 1422 N N . ARG A 1 187 ? -21.345 23.991 20.993 1.00 89.94 187 ARG A N 1
ATOM 1423 C CA . ARG A 1 187 ? -20.160 24.809 21.288 1.00 89.94 187 ARG A CA 1
ATOM 1424 C C . ARG A 1 187 ? -19.637 24.637 22.713 1.00 89.94 187 ARG A C 1
ATOM 1426 O O . ARG A 1 187 ? -18.450 24.880 22.927 1.00 89.94 187 ARG A O 1
ATOM 1433 N N . ALA A 1 188 ? -20.486 24.266 23.671 1.00 88.62 188 ALA A N 1
ATOM 1434 C CA . ALA A 1 188 ? -20.053 24.023 25.043 1.00 88.62 188 ALA A CA 1
ATOM 1435 C C . ALA A 1 188 ? -19.248 22.722 25.104 1.00 88.62 188 ALA A C 1
ATOM 1437 O O . ALA A 1 188 ? -18.094 22.744 25.533 1.00 88.62 188 ALA A O 1
ATOM 1438 N N . LEU A 1 189 ? -19.801 21.642 24.542 1.00 85.81 189 LEU A N 1
ATOM 1439 C CA . LEU A 1 189 ? -19.111 20.356 24.427 1.00 85.81 189 LEU A CA 1
ATOM 1440 C C . LEU A 1 189 ? -17.816 20.476 23.609 1.00 85.81 189 LEU A C 1
ATOM 1442 O O . LEU A 1 189 ? -16.780 19.944 23.999 1.00 85.81 189 LEU A O 1
ATOM 1446 N N . GLN A 1 190 ? -17.839 21.219 22.499 1.00 88.19 190 GLN A N 1
ATOM 1447 C CA . GLN A 1 190 ? -16.643 21.449 21.686 1.00 88.19 190 GLN A CA 1
ATOM 1448 C C . GLN A 1 190 ? -15.512 22.109 22.494 1.00 88.19 190 GLN A C 1
ATOM 1450 O O . GLN A 1 190 ? -14.367 21.661 22.428 1.00 88.19 190 GLN A O 1
ATOM 1455 N N . ARG A 1 191 ? -15.814 23.170 23.257 1.00 89.00 191 ARG A N 1
ATOM 1456 C CA . ARG A 1 191 ? -14.820 23.865 24.094 1.00 89.00 191 ARG A CA 1
ATOM 1457 C C . ARG A 1 191 ? -14.292 22.967 25.206 1.00 89.00 191 ARG A C 1
ATOM 1459 O O . ARG A 1 191 ? -13.085 22.916 25.409 1.00 89.00 191 ARG A O 1
ATOM 1466 N N . GLU A 1 192 ? -15.173 22.218 25.860 1.00 88.38 192 GLU A N 1
ATOM 1467 C CA . GLU A 1 192 ? -14.799 21.272 26.911 1.00 88.38 192 GLU A CA 1
ATOM 1468 C C . GLU A 1 192 ? -13.825 20.199 26.396 1.00 88.38 192 GLU A C 1
ATOM 1470 O O . GLU A 1 192 ? -12.811 19.913 27.036 1.00 88.38 192 GLU A O 1
ATOM 1475 N N . LEU A 1 193 ? -14.082 19.634 25.212 1.00 87.88 193 LEU A N 1
ATOM 1476 C CA . LEU A 1 193 ? -13.191 18.651 24.587 1.00 87.88 193 LEU A CA 1
ATOM 1477 C C . LEU A 1 193 ? -11.839 19.257 24.199 1.00 87.88 193 LEU A C 1
ATOM 1479 O O . LEU A 1 193 ? -10.804 18.624 24.407 1.00 87.88 193 LEU A O 1
ATOM 1483 N N . MET A 1 194 ? -11.834 20.489 23.688 1.00 86.69 194 MET A N 1
ATOM 1484 C CA . MET A 1 194 ? -10.601 21.222 23.385 1.00 86.69 194 MET A CA 1
ATOM 1485 C C . MET A 1 194 ? -9.770 21.475 24.651 1.00 86.69 194 MET A C 1
ATOM 1487 O O . MET A 1 194 ? -8.567 21.218 24.653 1.00 86.69 194 MET A O 1
ATOM 1491 N N . GLU A 1 195 ? -10.390 21.884 25.758 1.00 87.31 195 GLU A N 1
ATOM 1492 C CA . GLU A 1 195 ? -9.698 22.078 27.040 1.00 87.31 195 GLU A CA 1
ATOM 1493 C C . GLU A 1 195 ? -9.145 20.764 27.612 1.00 87.31 195 GLU A C 1
ATOM 1495 O O . GLU A 1 195 ? -8.026 20.728 28.129 1.00 87.31 195 GLU A O 1
ATOM 1500 N N . ARG A 1 196 ? -9.890 19.658 27.485 1.00 84.56 196 ARG A N 1
ATOM 1501 C CA . ARG A 1 196 ? -9.419 18.320 27.883 1.00 84.56 196 ARG A CA 1
ATOM 1502 C C . ARG A 1 196 ? -8.257 17.832 27.024 1.00 84.56 196 ARG A C 1
ATOM 1504 O O . ARG A 1 196 ? -7.331 17.214 27.553 1.00 84.56 196 ARG A O 1
ATOM 1511 N N . SER A 1 197 ? -8.272 18.143 25.728 1.00 84.44 197 SER A N 1
ATOM 1512 C CA . SER A 1 197 ? -7.210 17.741 24.802 1.00 84.44 197 SER A CA 1
ATOM 1513 C C . SER A 1 197 ? -5.840 18.307 25.188 1.00 84.44 197 SER A C 1
ATOM 1515 O O . SER A 1 197 ? -4.830 17.639 24.987 1.00 84.44 197 SER A O 1
ATOM 1517 N N . ALA A 1 198 ? -5.799 19.470 25.851 1.00 79.50 198 ALA A N 1
ATOM 1518 C CA . ALA A 1 198 ? -4.561 20.071 26.347 1.00 79.50 198 ALA A CA 1
ATOM 1519 C C . ALA A 1 198 ? -3.883 19.260 27.471 1.00 79.50 198 ALA A C 1
ATOM 1521 O O . ALA A 1 198 ? -2.710 19.486 27.755 1.00 79.50 198 ALA A O 1
ATOM 1522 N N . LYS A 1 199 ? -4.602 18.331 28.124 1.00 75.44 199 LYS A N 1
ATOM 1523 C CA . LYS A 1 199 ? -4.082 17.509 29.234 1.00 75.44 199 LYS A CA 1
ATOM 1524 C C . LYS A 1 199 ? -3.802 16.053 28.856 1.00 75.44 199 LYS A C 1
ATOM 1526 O O . LYS A 1 199 ? -2.913 15.459 29.453 1.00 75.44 199 LYS A O 1
ATOM 1531 N N . GLY A 1 200 ? -4.555 15.483 27.911 1.00 68.75 200 GLY A N 1
ATOM 1532 C CA . GLY A 1 200 ? -4.476 14.056 27.543 1.00 68.75 200 GLY A CA 1
ATOM 1533 C C . GLY A 1 200 ? -4.376 13.772 26.040 1.00 68.75 200 GLY A C 1
ATOM 1534 O O . GLY A 1 200 ? -4.369 12.620 25.625 1.00 68.75 200 GLY A O 1
ATOM 1535 N N . GLY A 1 201 ? -4.305 14.804 25.197 1.00 82.44 201 GLY A N 1
ATOM 1536 C CA . GLY A 1 201 ? -4.349 14.652 23.743 1.00 82.44 201 GLY A CA 1
ATOM 1537 C C . GLY A 1 201 ? -5.775 14.578 23.181 1.00 82.44 201 GLY A C 1
ATOM 1538 O O . GLY A 1 201 ? -6.747 14.278 23.878 1.00 82.44 201 GLY A O 1
ATOM 1539 N N . LEU A 1 202 ? -5.901 14.898 21.890 1.00 83.81 202 LEU A N 1
ATOM 1540 C CA . LEU A 1 202 ? -7.181 15.047 21.182 1.00 83.81 202 LEU A CA 1
ATOM 1541 C C . LEU A 1 202 ? -7.999 13.754 21.133 1.00 83.81 202 LEU A C 1
ATOM 1543 O O . LEU A 1 202 ? -9.189 13.772 21.445 1.00 83.81 202 LEU A O 1
ATOM 1547 N N . LEU A 1 203 ? -7.356 12.634 20.794 1.00 82.38 203 LEU A N 1
ATOM 1548 C CA . LEU A 1 203 ? -8.023 11.339 20.685 1.00 82.38 203 LEU A CA 1
ATOM 1549 C C . LEU A 1 203 ? -8.568 10.868 22.041 1.00 82.38 203 LEU A C 1
ATOM 1551 O O . LEU A 1 203 ? -9.731 10.484 22.133 1.00 82.38 203 LEU A O 1
ATOM 1555 N N . GLN A 1 204 ? -7.771 10.965 23.110 1.00 84.00 204 GLN A N 1
ATOM 1556 C CA . GLN A 1 204 ? -8.204 10.561 24.450 1.00 84.00 204 GLN A CA 1
ATOM 1557 C C . GLN A 1 204 ? -9.369 11.426 24.949 1.00 84.00 204 GLN A C 1
ATOM 1559 O O . GLN A 1 204 ? -10.351 10.902 25.477 1.00 84.00 204 GLN A O 1
ATOM 1564 N N . ALA A 1 205 ? -9.298 12.747 24.746 1.00 84.06 205 ALA A N 1
ATOM 1565 C CA . ALA A 1 205 ? -10.387 13.653 25.100 1.00 84.06 205 ALA A CA 1
ATOM 1566 C C . ALA A 1 205 ? -11.683 13.279 24.367 1.00 84.06 205 ALA A C 1
ATOM 1568 O O . ALA A 1 205 ? -12.738 13.190 24.999 1.00 84.06 205 ALA A O 1
ATOM 1569 N N . PHE A 1 206 ? -11.593 12.987 23.068 1.00 82.88 206 PHE A N 1
ATOM 1570 C CA . PHE A 1 206 ? -12.732 12.567 22.260 1.00 82.88 206 PHE A CA 1
ATOM 1571 C C . PHE A 1 206 ? -13.333 11.234 22.731 1.00 82.88 206 PHE A C 1
ATOM 1573 O O . PHE A 1 206 ? -14.537 11.159 22.975 1.00 82.88 206 PHE A O 1
ATOM 1580 N N . LEU A 1 207 ? -12.507 10.201 22.924 1.00 83.94 207 LEU A N 1
ATOM 1581 C CA . LEU A 1 207 ? -12.956 8.873 23.362 1.00 83.94 207 LEU A CA 1
ATOM 1582 C C . LEU A 1 207 ? -13.552 8.893 24.775 1.00 83.94 207 LEU A C 1
ATOM 1584 O O . LEU A 1 207 ? -14.547 8.217 25.028 1.00 83.94 207 LEU A O 1
ATOM 1588 N N . SER A 1 208 ? -13.017 9.721 25.678 1.00 81.12 208 SER A N 1
ATOM 1589 C CA . SER A 1 208 ? -13.529 9.857 27.051 1.00 81.12 208 SER A CA 1
ATOM 1590 C C . SER A 1 208 ? -14.962 10.398 27.129 1.00 81.12 208 SER A C 1
ATOM 1592 O O . SER A 1 208 ? -15.661 10.157 28.111 1.00 81.12 208 SER A O 1
ATOM 1594 N N . ALA A 1 209 ? -15.407 11.127 26.101 1.00 81.00 209 ALA A N 1
ATOM 1595 C CA . ALA A 1 209 ? -16.769 11.643 25.999 1.00 81.00 209 ALA A CA 1
ATOM 1596 C C . ALA A 1 209 ? -17.743 10.657 25.329 1.00 81.00 209 ALA A C 1
ATOM 1598 O O . ALA A 1 209 ? -18.921 10.975 25.152 1.00 81.00 209 ALA A O 1
ATOM 1599 N N . ARG A 1 210 ? -17.266 9.467 24.944 1.00 81.81 210 ARG A N 1
ATOM 1600 C CA . ARG A 1 210 ? -18.078 8.365 24.416 1.00 81.81 210 ARG A CA 1
ATOM 1601 C C . ARG A 1 210 ? -18.417 7.366 25.532 1.00 81.81 210 ARG A C 1
ATOM 1603 O O . ARG A 1 210 ? -18.422 7.699 26.715 1.00 81.81 210 ARG A O 1
ATOM 1610 N N . HIS A 1 211 ? -18.768 6.135 25.159 1.00 80.25 211 HIS A N 1
ATOM 1611 C CA . HIS A 1 211 ? -18.987 5.053 26.117 1.00 80.25 211 HIS A CA 1
ATOM 1612 C C . HIS A 1 211 ? -17.652 4.471 26.610 1.00 80.25 211 HIS A C 1
ATOM 1614 O O . HIS A 1 211 ? -16.644 4.510 25.911 1.00 80.25 211 HIS A O 1
ATOM 1620 N N . LYS A 1 212 ? -17.669 3.862 27.802 1.00 81.06 212 LYS A N 1
ATOM 1621 C CA . LYS A 1 212 ? -16.488 3.308 28.501 1.00 81.06 212 LYS A CA 1
ATOM 1622 C C . LYS A 1 212 ? -15.652 2.291 27.703 1.00 81.06 212 LYS A C 1
ATOM 1624 O O . LYS A 1 212 ? -14.517 2.028 28.069 1.00 81.06 212 LYS A O 1
ATOM 1629 N N . ASP A 1 213 ? -16.230 1.696 26.661 1.00 83.06 213 ASP A N 1
ATOM 1630 C CA . ASP A 1 213 ? -15.599 0.662 25.832 1.00 83.06 213 ASP A CA 1
ATOM 1631 C C . ASP A 1 213 ? -15.117 1.202 24.467 1.00 83.06 213 ASP A C 1
ATOM 1633 O O . ASP A 1 213 ? -14.593 0.433 23.669 1.00 83.06 213 ASP A O 1
ATOM 1637 N N . ALA A 1 214 ? -15.280 2.501 24.178 1.00 83.19 214 ALA A N 1
ATOM 1638 C CA . ALA A 1 214 ? -15.008 3.076 22.855 1.00 83.19 214 ALA A CA 1
ATOM 1639 C C . ALA A 1 214 ? -13.536 2.947 22.435 1.00 83.19 214 ALA A C 1
ATOM 1641 O O . ALA A 1 214 ? -13.253 2.653 21.280 1.00 83.19 214 ALA A O 1
ATOM 1642 N N . GLU A 1 215 ? -12.603 3.117 23.373 1.00 84.19 215 GLU A N 1
ATOM 1643 C CA . GLU A 1 215 ? -11.170 2.932 23.122 1.00 84.19 215 GLU A CA 1
ATOM 1644 C C . GLU A 1 215 ? -10.840 1.477 22.770 1.00 84.19 215 GLU A C 1
ATOM 1646 O O . GLU A 1 215 ? -10.158 1.219 21.781 1.00 84.19 215 GLU A O 1
ATOM 1651 N N . ARG A 1 216 ? -11.398 0.517 23.522 1.00 84.62 216 ARG A N 1
ATOM 1652 C CA . ARG A 1 216 ? -11.236 -0.916 23.236 1.00 84.62 216 ARG A CA 1
ATOM 1653 C C . ARG A 1 216 ? -11.823 -1.274 21.872 1.00 84.62 216 ARG A C 1
ATOM 1655 O O . ARG A 1 216 ? -11.194 -1.997 21.108 1.00 84.62 216 ARG A O 1
ATOM 1662 N N . ASN A 1 217 ? -13.020 -0.775 21.577 1.00 84.81 217 ASN A N 1
ATOM 1663 C CA . ASN A 1 217 ? -13.692 -1.047 20.314 1.00 84.81 217 ASN A CA 1
ATOM 1664 C C . ASN A 1 217 ? -12.906 -0.451 19.140 1.00 84.81 217 ASN A C 1
ATOM 1666 O O . ASN A 1 217 ? -12.640 -1.175 18.186 1.00 84.81 217 ASN A O 1
ATOM 1670 N N . LEU A 1 218 ? -12.443 0.801 19.238 1.00 85.56 218 LEU A N 1
ATOM 1671 C CA . LEU A 1 218 ? -11.586 1.425 18.223 1.00 85.56 218 LEU A CA 1
ATOM 1672 C C . LEU A 1 218 ? -10.286 0.634 18.016 1.00 85.56 218 LEU A C 1
ATOM 1674 O O . LEU A 1 218 ? -9.900 0.389 16.878 1.00 85.56 218 LEU A O 1
ATOM 1678 N N . GLY A 1 219 ? -9.648 0.177 19.096 1.00 85.12 219 GLY A N 1
ATOM 1679 C CA . GLY A 1 219 ? -8.439 -0.648 19.030 1.00 85.12 219 GLY A CA 1
ATOM 1680 C C . GLY A 1 219 ? -8.630 -1.982 18.301 1.00 85.12 219 GLY A C 1
ATOM 1681 O O . GLY A 1 219 ? -7.677 -2.491 17.730 1.00 85.12 219 GLY A O 1
ATOM 1682 N N . SER A 1 220 ? -9.849 -2.525 18.255 1.00 84.44 220 SER A N 1
ATOM 1683 C CA . SER A 1 220 ? -10.149 -3.766 17.519 1.00 84.44 220 SER A CA 1
ATOM 1684 C C . SER A 1 220 ? -10.441 -3.562 16.025 1.00 84.44 220 SER A C 1
ATOM 1686 O O . SER A 1 220 ? -10.579 -4.535 15.282 1.00 84.44 220 SER A O 1
ATOM 1688 N N . LEU A 1 221 ? -10.574 -2.311 15.570 1.00 88.12 221 LEU A N 1
ATOM 1689 C CA . LEU A 1 221 ? -10.920 -2.009 14.183 1.00 88.12 221 LEU A CA 1
ATOM 1690 C C . LEU A 1 221 ? -9.684 -2.065 13.272 1.00 88.12 221 LEU A C 1
ATOM 1692 O O . LEU A 1 221 ? -8.659 -1.466 13.606 1.00 88.12 221 LEU A O 1
ATOM 1696 N N . PRO A 1 222 ? -9.769 -2.715 12.096 1.00 89.50 222 PRO A N 1
ATOM 1697 C CA . PRO A 1 222 ? -8.687 -2.722 11.114 1.00 89.50 222 PRO A CA 1
ATOM 1698 C C . PRO A 1 222 ? -8.208 -1.325 10.712 1.00 89.50 222 PRO A C 1
ATOM 1700 O O . PRO A 1 222 ? -7.012 -1.129 10.520 1.00 89.50 222 PRO A O 1
ATOM 1703 N N . GLU A 1 223 ? -9.111 -0.348 10.638 1.00 88.19 223 GLU A N 1
ATOM 1704 C CA . GLU A 1 223 ? -8.828 1.043 10.270 1.00 88.19 223 GLU A CA 1
ATOM 1705 C C . GLU A 1 223 ? -7.851 1.741 11.236 1.00 88.19 223 GLU A C 1
ATOM 1707 O O . GLU A 1 223 ? -7.214 2.726 10.865 1.00 88.19 223 GLU A O 1
ATOM 1712 N N . THR A 1 224 ? -7.705 1.233 12.463 1.00 87.50 224 THR A N 1
ATOM 1713 C CA . THR A 1 224 ? -6.740 1.732 13.458 1.00 87.50 224 THR A CA 1
ATOM 1714 C C . THR A 1 224 ? -5.312 1.263 13.161 1.00 87.50 224 THR A C 1
ATOM 1716 O O . THR A 1 224 ? -4.351 1.929 13.543 1.00 87.50 224 THR A O 1
ATOM 1719 N N . HIS A 1 225 ? -5.164 0.136 12.459 1.00 90.00 225 HIS A N 1
ATOM 1720 C CA . HIS A 1 225 ? -3.877 -0.537 12.237 1.00 90.00 225 HIS A CA 1
ATOM 1721 C C . HIS A 1 225 ? -3.413 -0.500 10.783 1.00 90.00 225 HIS A C 1
ATOM 1723 O O . HIS A 1 225 ? -2.215 -0.572 10.513 1.00 90.00 225 HIS A O 1
ATOM 1729 N N . PHE A 1 226 ? -4.354 -0.368 9.851 1.00 91.62 226 PHE A N 1
ATOM 1730 C CA . PHE A 1 226 ? -4.115 -0.335 8.418 1.00 91.62 226 PHE A CA 1
ATOM 1731 C C . PHE A 1 226 ? -4.687 0.943 7.813 1.00 91.62 226 PHE A C 1
ATOM 1733 O O . PHE A 1 226 ? -5.839 1.308 8.036 1.00 91.62 226 PHE A O 1
ATOM 1740 N N . THR A 1 227 ? -3.881 1.607 6.991 1.00 91.38 227 THR A N 1
ATOM 1741 C CA . THR A 1 227 ? -4.295 2.778 6.217 1.00 91.38 227 THR A CA 1
ATOM 1742 C C . THR A 1 227 ? -3.526 2.837 4.905 1.00 91.38 227 THR A C 1
ATOM 1744 O O . THR A 1 227 ? -2.512 2.156 4.739 1.00 91.38 227 THR A O 1
ATOM 1747 N N . VAL A 1 228 ? -4.003 3.645 3.961 1.00 94.19 228 VAL A N 1
ATOM 1748 C CA . VAL A 1 228 ? -3.336 3.828 2.672 1.00 94.19 228 VAL A CA 1
ATOM 1749 C C . VAL A 1 228 ? -2.120 4.741 2.838 1.00 94.19 228 VAL A C 1
ATOM 1751 O O . VAL A 1 228 ? -2.239 5.907 3.213 1.00 94.19 228 VAL A O 1
ATOM 1754 N N . GLN A 1 229 ? -0.945 4.213 2.517 1.00 95.19 229 GLN A N 1
ATOM 1755 C CA . GLN A 1 229 ? 0.345 4.905 2.583 1.00 95.19 229 GLN A CA 1
ATOM 1756 C C . GLN A 1 229 ? 1.084 4.911 1.242 1.00 95.19 229 GLN A C 1
ATOM 1758 O O . GLN A 1 229 ? 1.999 5.711 1.052 1.00 95.19 229 GLN A O 1
ATOM 1763 N N . SER A 1 230 ? 0.696 4.050 0.302 1.00 97.25 230 SER A N 1
ATOM 1764 C CA . SER A 1 230 ? 1.321 3.957 -1.015 1.00 97.25 230 SER A CA 1
ATOM 1765 C C . SER A 1 230 ? 0.304 3.695 -2.123 1.00 97.25 230 SER A C 1
ATOM 1767 O O . SER A 1 230 ? -0.864 3.400 -1.877 1.00 97.25 230 SER A O 1
ATOM 1769 N N . SER A 1 231 ? 0.742 3.860 -3.365 1.00 97.94 231 SER A N 1
ATOM 1770 C CA . SER A 1 231 ? 0.030 3.395 -4.553 1.00 97.94 231 SER A CA 1
ATOM 1771 C C . SER A 1 231 ? 1.047 2.910 -5.576 1.00 97.94 231 SER A C 1
ATOM 1773 O O . SER A 1 231 ? 2.117 3.510 -5.706 1.00 97.94 231 SER A O 1
ATOM 1775 N N . VAL A 1 232 ? 0.711 1.843 -6.303 1.00 98.31 232 VAL A N 1
ATOM 1776 C CA . VAL A 1 232 ? 1.576 1.225 -7.313 1.00 98.31 232 VAL A CA 1
ATOM 1777 C C . VAL A 1 232 ? 0.807 1.055 -8.616 1.00 98.31 232 VAL A C 1
ATOM 1779 O O . VAL A 1 232 ? -0.203 0.356 -8.656 1.00 98.31 232 VAL A O 1
ATOM 1782 N N . THR A 1 233 ? 1.334 1.619 -9.701 1.00 98.06 233 THR A N 1
ATOM 1783 C CA . THR A 1 233 ? 0.875 1.321 -11.066 1.00 98.06 233 THR A CA 1
ATOM 1784 C C . THR A 1 233 ? 1.895 0.440 -11.761 1.00 98.06 233 THR A C 1
ATOM 1786 O O . THR A 1 233 ? 3.092 0.721 -11.709 1.00 98.06 233 THR A O 1
ATOM 1789 N N . ARG A 1 234 ? 1.427 -0.611 -12.438 1.00 97.75 234 ARG A N 1
ATOM 1790 C CA . ARG A 1 234 ? 2.257 -1.536 -13.218 1.00 97.75 234 ARG A CA 1
ATOM 1791 C C . ARG A 1 234 ? 1.894 -1.435 -14.695 1.00 97.75 234 ARG A C 1
ATOM 1793 O O . ARG A 1 234 ? 0.724 -1.542 -15.044 1.00 97.75 234 ARG A O 1
ATOM 1800 N N . LEU A 1 235 ? 2.900 -1.237 -15.538 1.00 98.25 235 LEU A N 1
ATOM 1801 C CA . LEU A 1 235 ? 2.804 -1.239 -16.995 1.00 98.25 235 LEU A CA 1
ATOM 1802 C C . LEU A 1 235 ? 3.462 -2.504 -17.542 1.00 98.25 235 LEU A C 1
ATOM 1804 O O . LEU A 1 235 ? 4.492 -2.938 -17.024 1.00 98.25 235 LEU A O 1
ATOM 1808 N N . THR A 1 236 ? 2.881 -3.073 -18.593 1.00 97.12 236 THR A N 1
ATOM 1809 C CA . THR A 1 236 ? 3.339 -4.312 -19.239 1.00 97.12 236 THR A CA 1
ATOM 1810 C C . THR A 1 236 ? 3.434 -4.128 -20.749 1.00 97.12 236 THR A C 1
ATOM 1812 O O . THR A 1 236 ? 2.759 -3.265 -21.303 1.00 97.12 236 THR A O 1
ATOM 1815 N N . GLY A 1 237 ? 4.202 -4.974 -21.436 1.00 93.44 237 GLY A N 1
ATOM 1816 C CA . GLY A 1 237 ? 4.307 -4.917 -22.898 1.00 93.44 237 GLY A CA 1
ATOM 1817 C C . GLY A 1 237 ? 5.061 -3.673 -23.373 1.00 93.44 237 GLY A C 1
ATOM 1818 O O . GLY A 1 237 ? 6.042 -3.276 -22.748 1.00 93.44 237 GLY A O 1
ATOM 1819 N N . GLU A 1 238 ? 4.619 -3.060 -24.473 1.00 94.50 238 GLU A N 1
ATOM 1820 C CA . GLU A 1 238 ? 5.280 -1.871 -25.040 1.00 94.50 238 GLU A CA 1
ATOM 1821 C C . GLU A 1 238 ? 5.271 -0.686 -24.061 1.00 94.50 238 GLU A C 1
ATOM 1823 O O . GLU A 1 238 ? 6.295 -0.024 -23.886 1.00 94.50 238 GLU A O 1
ATOM 1828 N N . ASP A 1 239 ? 4.172 -0.506 -23.321 1.00 97.50 239 ASP A N 1
ATOM 1829 C CA . ASP A 1 239 ? 4.025 0.559 -22.321 1.00 97.50 239 ASP A CA 1
ATOM 1830 C C . ASP A 1 239 ? 5.035 0.441 -21.175 1.00 97.50 239 ASP A C 1
ATOM 1832 O O . ASP A 1 239 ? 5.401 1.446 -20.564 1.00 97.50 239 ASP A O 1
ATOM 1836 N N . ALA A 1 240 ? 5.525 -0.770 -20.876 1.00 97.12 240 ALA A N 1
ATOM 1837 C CA . ALA A 1 240 ? 6.555 -0.946 -19.858 1.00 97.12 240 ALA A CA 1
ATOM 1838 C C . ALA A 1 240 ? 7.842 -0.205 -20.242 1.00 97.12 240 ALA A C 1
ATOM 1840 O O . ALA A 1 240 ? 8.527 0.298 -19.353 1.00 97.12 240 ALA A O 1
ATOM 1841 N N . ARG A 1 241 ? 8.162 -0.111 -21.542 1.00 97.94 241 ARG A N 1
ATOM 1842 C CA . ARG A 1 241 ? 9.355 0.561 -22.087 1.00 97.94 241 ARG A CA 1
ATOM 1843 C C . ARG A 1 241 ? 9.089 1.958 -22.645 1.00 97.94 241 ARG A C 1
ATOM 1845 O O . ARG A 1 241 ? 10.044 2.624 -23.034 1.00 97.94 241 ARG A O 1
ATOM 1852 N N . ASP A 1 242 ? 7.849 2.434 -22.649 1.00 98.25 242 ASP A N 1
ATOM 1853 C CA . ASP A 1 242 ? 7.531 3.789 -23.096 1.00 98.25 242 ASP A CA 1
ATOM 1854 C C . ASP A 1 242 ? 7.714 4.811 -21.962 1.00 98.25 242 ASP A C 1
ATOM 1856 O O . ASP A 1 242 ? 6.996 4.831 -20.957 1.00 98.25 242 ASP A O 1
ATOM 1860 N N . PHE A 1 243 ? 8.670 5.724 -22.143 1.00 98.38 243 PHE A N 1
ATOM 1861 C CA . PHE A 1 243 ? 8.911 6.818 -21.207 1.00 98.38 243 PHE A CA 1
ATOM 1862 C C . PHE A 1 243 ? 7.677 7.709 -20.993 1.00 98.38 243 PHE A C 1
ATOM 1864 O O . PHE A 1 243 ? 7.435 8.162 -19.870 1.00 98.38 243 PHE A O 1
ATOM 1871 N N . ALA A 1 244 ? 6.891 7.973 -22.040 1.00 98.38 244 ALA A N 1
ATOM 1872 C CA . ALA A 1 244 ? 5.687 8.788 -21.933 1.00 98.38 244 ALA A CA 1
ATOM 1873 C C . ALA A 1 244 ? 4.607 8.075 -21.107 1.00 98.38 244 ALA A C 1
ATOM 1875 O O . ALA A 1 244 ? 4.051 8.691 -20.190 1.00 98.38 244 ALA A O 1
ATOM 1876 N N . ALA A 1 245 ? 4.377 6.782 -21.359 1.00 98.44 245 ALA A N 1
ATOM 1877 C CA . ALA A 1 245 ? 3.469 5.951 -20.570 1.00 98.44 245 ALA A CA 1
ATOM 1878 C C . ALA A 1 245 ? 3.883 5.900 -19.091 1.00 98.44 245 ALA A C 1
ATOM 1880 O O . ALA A 1 245 ? 3.064 6.165 -18.209 1.00 98.44 245 ALA A O 1
ATOM 1881 N N . VAL A 1 246 ? 5.170 5.686 -18.795 1.00 98.19 246 VAL A N 1
ATOM 1882 C CA . VAL A 1 246 ? 5.676 5.685 -17.411 1.00 98.19 246 VAL A CA 1
ATOM 1883 C C . VAL A 1 246 ? 5.492 7.052 -16.736 1.00 98.19 246 VAL A C 1
ATOM 1885 O O . VAL A 1 246 ? 5.099 7.121 -15.571 1.00 98.19 246 VAL A O 1
ATOM 1888 N N . ARG A 1 247 ? 5.708 8.172 -17.440 1.00 97.88 247 ARG A N 1
ATOM 1889 C CA . ARG A 1 247 ? 5.450 9.517 -16.881 1.00 97.88 247 ARG A CA 1
ATOM 1890 C C . ARG A 1 247 ? 3.959 9.784 -16.651 1.00 97.88 247 ARG A C 1
ATOM 1892 O O . ARG A 1 247 ? 3.615 10.459 -15.678 1.00 97.88 247 ARG A O 1
ATOM 1899 N N . ALA A 1 248 ? 3.079 9.255 -17.499 1.00 98.19 248 ALA A N 1
ATOM 1900 C CA . ALA A 1 248 ? 1.635 9.309 -17.283 1.00 98.19 248 ALA A CA 1
ATOM 1901 C C . ALA A 1 248 ? 1.213 8.458 -16.071 1.00 98.19 248 ALA A C 1
ATOM 1903 O O . ALA A 1 248 ? 0.434 8.927 -15.234 1.00 98.19 248 ALA A O 1
ATOM 1904 N N . ALA A 1 249 ? 1.791 7.262 -15.919 1.00 98.00 249 ALA A N 1
ATOM 1905 C CA . ALA A 1 249 ? 1.592 6.401 -14.758 1.00 98.00 249 ALA A CA 1
ATOM 1906 C C . ALA A 1 249 ? 2.065 7.077 -13.464 1.00 98.00 249 ALA A C 1
ATOM 1908 O O . ALA A 1 249 ? 1.350 7.028 -12.469 1.00 98.00 249 ALA A O 1
ATOM 1909 N N . GLN A 1 250 ? 3.196 7.791 -13.472 1.00 97.94 250 GLN A N 1
ATOM 1910 C CA . GLN A 1 250 ? 3.656 8.568 -12.312 1.00 97.94 250 GLN A CA 1
ATOM 1911 C C . GLN A 1 250 ? 2.634 9.601 -11.853 1.00 97.94 250 GLN A C 1
ATOM 1913 O O . GLN A 1 250 ? 2.291 9.653 -10.673 1.00 97.94 250 GLN A O 1
ATOM 1918 N N . LYS A 1 251 ? 2.114 10.405 -12.785 1.00 97.50 251 LYS A N 1
ATOM 1919 C CA . LYS A 1 251 ? 1.093 11.401 -12.453 1.00 97.50 251 LYS A CA 1
ATOM 1920 C C . LYS A 1 251 ? -0.154 10.733 -11.865 1.00 97.50 251 LYS A C 1
ATOM 1922 O O . LYS A 1 251 ? -0.601 11.137 -10.799 1.00 97.50 251 LYS A O 1
ATOM 1927 N N . THR A 1 252 ? -0.661 9.703 -12.538 1.00 97.62 252 THR A N 1
ATOM 1928 C CA . THR A 1 252 ? -1.876 8.986 -12.127 1.00 97.62 252 THR A CA 1
ATOM 1929 C C . THR A 1 252 ? -1.706 8.349 -10.749 1.00 97.62 252 THR A C 1
ATOM 1931 O O . THR A 1 252 ? -2.516 8.591 -9.865 1.00 97.62 252 THR A O 1
ATOM 1934 N N . THR A 1 253 ? -0.592 7.650 -10.519 1.00 98.38 253 THR A N 1
ATOM 1935 C CA . THR A 1 253 ? -0.283 6.990 -9.239 1.00 98.38 253 THR A CA 1
ATOM 1936 C C . THR A 1 253 ? -0.197 7.992 -8.085 1.00 98.38 253 THR A C 1
ATOM 1938 O O . THR A 1 253 ? -0.719 7.739 -6.999 1.00 98.38 253 THR A O 1
ATOM 1941 N N . ALA A 1 254 ? 0.444 9.145 -8.307 1.00 98.25 254 ALA A N 1
ATOM 1942 C CA . ALA A 1 254 ? 0.555 10.195 -7.298 1.00 98.25 254 ALA A CA 1
ATOM 1943 C C . ALA A 1 254 ? -0.806 10.832 -6.969 1.00 98.25 254 ALA A C 1
ATOM 1945 O O . ALA A 1 254 ? -1.114 11.055 -5.796 1.00 98.25 254 ALA A O 1
ATOM 1946 N N . ASP A 1 2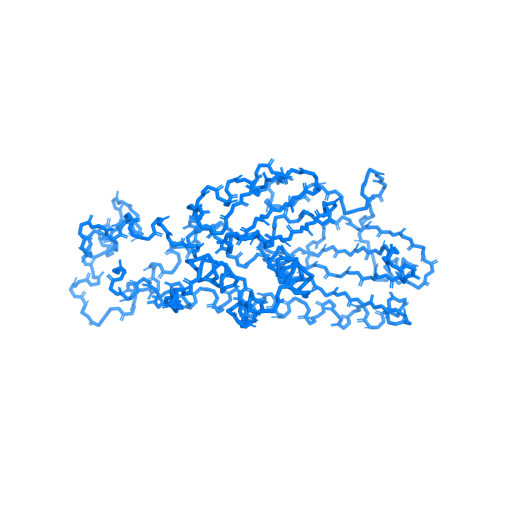55 ? -1.611 11.128 -7.992 1.00 97.81 255 ASP A N 1
ATOM 1947 C CA . ASP A 1 255 ? -2.941 11.722 -7.828 1.00 97.81 255 ASP A CA 1
ATOM 1948 C C . ASP A 1 255 ? -3.898 10.730 -7.131 1.00 97.81 255 ASP A C 1
ATOM 1950 O O . ASP A 1 255 ? -4.649 11.113 -6.230 1.00 97.81 255 ASP A O 1
ATOM 1954 N N . GLU A 1 256 ? -3.813 9.438 -7.464 1.00 97.62 256 GLU A N 1
ATOM 1955 C CA . GLU A 1 256 ? -4.564 8.364 -6.808 1.00 97.62 256 GLU A CA 1
ATOM 1956 C C . GLU A 1 256 ? -4.202 8.202 -5.332 1.00 97.62 256 GLU A C 1
ATOM 1958 O O . GLU A 1 256 ? -5.110 8.096 -4.506 1.00 97.62 256 GLU A O 1
ATOM 1963 N N . LEU A 1 257 ? -2.909 8.216 -4.978 1.00 97.44 257 LEU A N 1
ATOM 1964 C CA . LEU A 1 257 ? -2.481 8.121 -3.579 1.00 97.44 257 LEU A CA 1
ATOM 1965 C C . LEU A 1 257 ? -3.071 9.260 -2.743 1.00 97.44 257 LEU A C 1
ATOM 1967 O O . LEU A 1 257 ? -3.671 9.008 -1.699 1.00 97.44 257 LEU A O 1
ATOM 1971 N N . LYS A 1 258 ? -2.970 10.502 -3.228 1.00 95.81 258 LYS A N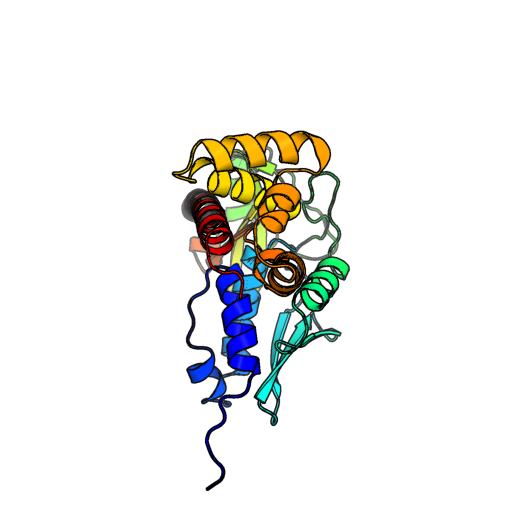 1
ATOM 1972 C CA . LYS A 1 258 ? -3.531 11.670 -2.532 1.00 95.81 258 LYS A CA 1
ATOM 1973 C C . LYS A 1 258 ? -5.040 11.539 -2.351 1.00 95.81 258 LYS A C 1
ATOM 1975 O O . LYS A 1 258 ? -5.547 11.712 -1.245 1.00 95.81 258 LYS A O 1
ATOM 1980 N N . ALA A 1 259 ? -5.752 11.157 -3.410 1.00 96.06 259 ALA A N 1
ATOM 1981 C CA . ALA A 1 259 ? -7.195 10.961 -3.348 1.00 96.06 259 ALA A CA 1
ATOM 1982 C C . ALA A 1 259 ? -7.591 9.822 -2.389 1.00 96.06 259 ALA A C 1
ATOM 1984 O O . ALA A 1 259 ? -8.591 9.937 -1.678 1.00 96.06 259 ALA A O 1
ATOM 1985 N N . MET A 1 260 ? -6.822 8.727 -2.345 1.00 95.50 260 MET A N 1
ATOM 1986 C CA . MET A 1 260 ? -7.029 7.652 -1.374 1.00 95.50 260 MET A CA 1
ATOM 1987 C C . MET A 1 260 ? -6.801 8.151 0.054 1.00 95.50 260 MET A C 1
ATOM 1989 O O . MET A 1 260 ? -7.660 7.932 0.904 1.00 95.50 260 MET A O 1
ATOM 1993 N N . GLN A 1 261 ? -5.716 8.869 0.331 1.00 92.12 261 GLN A N 1
ATOM 1994 C CA . GLN A 1 261 ? -5.439 9.383 1.676 1.00 92.12 261 GLN A CA 1
ATOM 1995 C C . GLN A 1 261 ? -6.507 10.371 2.157 1.00 92.12 261 GLN A C 1
ATOM 1997 O O . GLN A 1 261 ? -6.988 10.251 3.282 1.00 92.12 261 GLN A O 1
ATOM 2002 N N . GLU A 1 262 ? -6.982 11.270 1.293 1.00 91.12 262 GLU A N 1
ATOM 2003 C CA . GLU A 1 262 ? -8.103 12.159 1.622 1.00 91.12 262 GLU A CA 1
ATOM 2004 C C . GLU A 1 262 ? -9.385 11.387 1.971 1.00 91.12 262 GLU A C 1
ATOM 2006 O O . GLU A 1 262 ? -10.110 11.764 2.896 1.00 91.12 262 GLU A O 1
ATOM 2011 N N . ARG A 1 263 ? -9.686 10.298 1.248 1.00 92.38 263 ARG A N 1
ATOM 2012 C CA . ARG A 1 263 ? -10.827 9.425 1.571 1.00 92.38 263 ARG A CA 1
ATOM 2013 C C . ARG A 1 263 ? -10.620 8.672 2.881 1.00 92.38 263 ARG A C 1
ATOM 2015 O O . ARG A 1 263 ? -11.577 8.54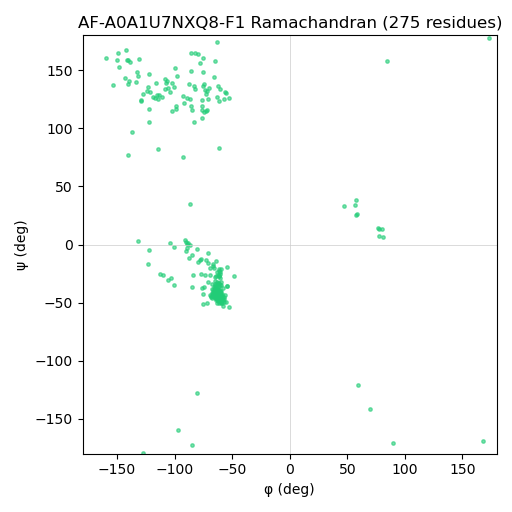8 3.638 1.00 92.38 263 ARG A O 1
ATOM 2022 N N . ALA A 1 264 ? -9.400 8.217 3.168 1.00 89.69 264 ALA A N 1
ATOM 2023 C CA . ALA A 1 264 ? -9.077 7.528 4.415 1.00 89.69 264 ALA A CA 1
ATOM 2024 C C . ALA A 1 264 ? -9.284 8.447 5.633 1.00 89.69 264 ALA A C 1
ATOM 2026 O O . ALA A 1 264 ? -9.930 8.041 6.597 1.00 89.69 264 ALA A O 1
ATOM 2027 N N . VAL A 1 265 ? -8.838 9.709 5.557 1.00 87.69 265 VAL A N 1
ATOM 2028 C CA . VAL A 1 265 ? -9.089 10.723 6.600 1.00 87.69 265 VAL A CA 1
ATOM 2029 C C . VAL A 1 265 ? -10.591 10.925 6.810 1.00 87.69 265 VAL A C 1
ATOM 2031 O O . VAL A 1 265 ? -11.076 10.836 7.937 1.00 87.69 265 VAL A O 1
ATOM 2034 N N . LYS A 1 266 ? -11.355 11.151 5.731 1.00 89.06 266 LYS A N 1
ATOM 2035 C CA . LYS A 1 266 ? -12.814 11.354 5.815 1.00 89.06 266 LYS A CA 1
ATOM 2036 C C . LYS A 1 266 ? -13.529 10.146 6.423 1.00 89.06 266 LYS A C 1
ATOM 2038 O O . LYS A 1 266 ? -14.350 10.328 7.318 1.00 89.06 266 LYS A O 1
ATOM 2043 N N . GLY A 1 267 ? -13.177 8.936 5.988 1.00 88.94 267 GLY A N 1
ATOM 2044 C CA . GLY A 1 267 ? -13.723 7.694 6.537 1.00 88.94 267 GLY A CA 1
ATOM 2045 C C . GLY A 1 267 ? -13.421 7.539 8.029 1.00 88.94 267 GLY A C 1
ATOM 2046 O O . GLY A 1 267 ? -14.311 7.188 8.799 1.00 88.94 267 GLY A O 1
ATOM 2047 N N . MET A 1 268 ? -12.210 7.897 8.466 1.00 87.94 268 MET A N 1
ATOM 2048 C CA . MET A 1 268 ? -11.845 7.881 9.885 1.00 87.94 268 MET A CA 1
ATOM 2049 C C . MET A 1 268 ? -12.644 8.907 10.705 1.00 87.94 268 MET A C 1
ATOM 2051 O O . MET A 1 268 ? -13.117 8.599 11.797 1.00 87.94 268 MET A O 1
ATOM 2055 N N . VAL A 1 269 ? -12.868 10.115 10.176 1.00 88.38 269 VAL A N 1
ATOM 2056 C CA . VAL A 1 269 ? -13.724 11.127 10.824 1.00 88.38 269 VAL A CA 1
ATOM 2057 C C . VAL A 1 269 ? -15.161 10.618 10.980 1.00 88.38 269 VAL A C 1
ATOM 2059 O O . VAL A 1 269 ? -15.773 10.801 12.034 1.00 88.38 269 VAL A O 1
ATOM 2062 N N . GLU A 1 270 ? -15.716 9.981 9.948 1.00 87.94 270 GLU A N 1
ATOM 2063 C CA . GLU A 1 270 ? -17.059 9.390 9.989 1.00 87.94 270 GLU A CA 1
ATOM 2064 C C . GLU A 1 270 ? -17.145 8.239 10.996 1.00 87.94 270 GLU A C 1
ATOM 2066 O O . GLU A 1 270 ? -18.081 8.197 11.800 1.00 87.94 270 GLU A O 1
ATOM 2071 N N . LEU A 1 271 ? -16.134 7.368 11.026 1.00 87.00 271 LEU A N 1
ATOM 2072 C CA . LEU A 1 271 ? -16.021 6.283 11.994 1.00 87.00 271 LEU A CA 1
ATOM 2073 C C . LEU A 1 271 ? -15.985 6.816 13.431 1.00 87.00 271 LEU A C 1
ATOM 2075 O O . LEU A 1 271 ? -16.761 6.364 14.271 1.00 87.00 271 LEU A O 1
ATOM 2079 N N . LEU A 1 272 ? -15.164 7.830 13.712 1.00 83.88 272 LEU A N 1
ATOM 2080 C CA . LEU A 1 272 ? -15.100 8.471 15.029 1.00 83.88 272 LEU A CA 1
ATOM 2081 C C . LEU A 1 272 ? -16.422 9.149 15.413 1.00 83.88 272 LEU A C 1
ATOM 2083 O O . LEU A 1 272 ? -16.780 9.205 16.593 1.00 83.88 272 LEU A O 1
ATOM 2087 N N . ARG A 1 273 ? -17.174 9.674 14.439 1.00 82.62 273 ARG A N 1
ATOM 2088 C CA . ARG A 1 273 ? -18.503 10.259 14.674 1.00 82.62 273 ARG A CA 1
ATOM 2089 C C . ARG A 1 273 ? -19.578 9.209 14.941 1.00 82.62 273 ARG A C 1
ATOM 2091 O O . ARG A 1 273 ? -20.541 9.548 15.634 1.00 82.62 273 ARG A O 1
ATOM 2098 N N . SER A 1 274 ? -19.401 7.987 14.442 1.00 80.69 274 SER A N 1
ATOM 2099 C CA . SER A 1 274 ? -20.301 6.859 14.679 1.00 80.69 274 SER A CA 1
ATOM 2100 C C . SER A 1 274 ? -20.363 6.454 16.160 1.00 80.69 274 SER A C 1
ATOM 2102 O O . SER A 1 274 ? -19.634 6.972 17.010 1.00 80.69 274 SER A O 1
ATOM 2104 N N . ASP A 1 275 ? -21.252 5.512 16.472 1.00 67.38 275 ASP A N 1
ATOM 2105 C CA . ASP A 1 275 ? -21.444 5.010 17.833 1.00 67.38 275 ASP A CA 1
ATOM 2106 C C . ASP A 1 275 ? -20.277 4.137 18.341 1.00 67.38 275 ASP A C 1
ATOM 2108 O O . ASP A 1 275 ? -20.292 3.803 19.523 1.00 67.38 275 ASP A O 1
ATOM 2112 N N . LEU A 1 276 ? -19.292 3.781 17.493 1.00 68.31 276 LEU A N 1
ATOM 2113 C CA . LEU A 1 276 ? -18.140 2.914 17.825 1.00 68.31 276 LEU A CA 1
ATOM 2114 C C . LEU A 1 276 ? -18.535 1.622 18.580 1.00 68.31 276 LEU A C 1
ATOM 2116 O O . LEU A 1 276 ? -17.796 1.137 19.440 1.00 68.31 276 LEU A O 1
ATOM 2120 N N . ARG A 1 27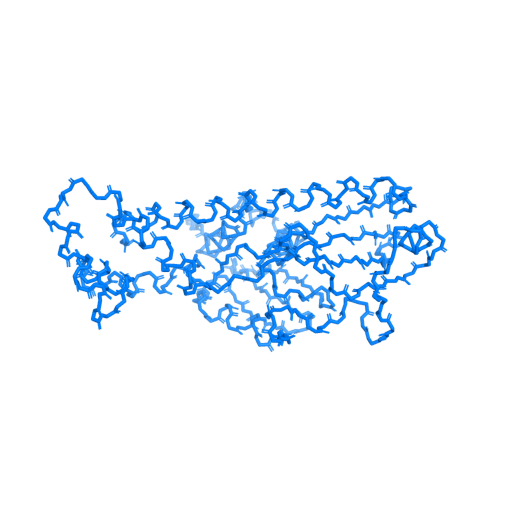7 ? -19.720 1.079 18.276 1.00 58.44 277 ARG A N 1
ATOM 2121 C CA . ARG A 1 277 ? -20.295 -0.114 18.918 1.00 58.44 277 ARG A CA 1
ATOM 2122 C C . ARG A 1 277 ? -19.812 -1.411 18.299 1.00 58.44 277 ARG A C 1
ATOM 2124 O O . ARG A 1 277 ? -19.788 -1.488 17.052 1.00 58.44 277 ARG A O 1
#

Nearest PDB structures (foldseek):
  6mc8-assembly1_B  TM=9.330E-01  e=7.673E-25  Deinococcus deserti VCD115
  6neo-assembly1_B  TM=9.453E-01  e=1.848E-24  Deinococcus radiodurans R1 = ATCC 13939 = DSM 20539
  6o5l-assembly1_A  TM=9.132E-01  e=5.051E-21  Deinococcus peraridilitoris DSM 19664
  6a28-assembly1_B  TM=9.223E-01  e=5.178E-20  Deinococcus radiodurans R1 = ATCC 13939 = DSM 20539
  6a27-assembly1_A  TM=9.238E-01  e=4.090E-17  Deinococcus radiodurans R1 = ATCC 13939 = DSM 20539

Sequence (277 aa):
MPGNAVPSDATGFQRLLTTAQIDADVKGIVADPATADAQLTALLRGALDRWGYSLHHLEHRAALTDTGEIQLFAGKTLVGRTGEDAEHLARSYASLGAPNADGLSDWSVLGEGWRTTIKSAAQLRVLIEDARDFETMWTPERGLFLRIWRRTEGGQEVTATEYAQPVNATQLLGDAAWDAIQGIKDRALQRELMERSAKGGLLQAFLSARHKDAERNLGSLPETHFTVQSSVTRLTGEDARDFAAVRAAQKTTADELKAMQERAVKGMVELLRSDLR

Foldseek 3Di:
DPDDDQPPLLVLLCLLLVQLVDDDNSSVLLVPQVCNFVVSQVSVVSSCQFQQLPLLLWRWTWHQDPSRWIWIDTHPDTLDTSPDFLQSSLVSSNVSFDADPQRHGPDDNVHDDDAAEDDDLVVVLCCQQPNAWHKHDWDDDPNWTKIWTWDQDPNWIKIKIKTFRDDDLVVLLLLLLVVLLVPDPDPVLSVQLVVVCVPVHSNVSLQVPADPCLVVLCSRRNLSSGHGGMHMDMDIDPLSRDSVSVVVRNVVRVVVSVVRRVVSSVVSNVCSNDNSD

Mean predicted aligned error: 5.83 Å

pLDDT: mean 89.74, std 10.82, range [32.59, 98.62]

Solvent-accessible surface area (backbone atoms only — not comparable to full-atom values): 14960 Å² total; per-residue (Å²): 134,83,77,90,70,76,50,73,20,38,57,35,44,43,53,51,31,47,37,41,72,47,89,72,64,44,63,63,37,66,72,40,69,93,55,21,36,64,53,47,19,52,52,50,51,56,30,49,42,14,45,43,62,59,60,71,60,49,54,65,44,30,41,69,45,99,84,48,44,42,38,34,27,48,60,91,42,78,52,44,46,34,79,53,60,37,57,57,41,42,49,41,56,53,71,75,42,50,64,46,98,80,54,48,57,70,62,51,60,90,50,96,72,84,60,43,74,86,85,47,72,69,60,51,36,46,49,36,57,71,47,72,70,48,40,37,37,79,39,85,50,98,92,32,31,34,35,41,35,33,46,74,54,100,91,37,52,34,27,35,36,34,30,34,47,68,67,58,57,70,56,52,49,36,53,20,35,49,55,40,46,72,65,47,84,52,64,67,60,37,50,53,40,54,61,41,19,77,78,62,37,49,46,52,30,55,41,70,75,52,57,99,56,32,62,63,43,48,64,62,37,43,67,64,60,38,48,55,18,21,22,66,42,76,31,54,65,71,47,29,36,31,53,67,52,48,54,51,43,46,53,51,24,47,54,48,36,53,54,49,39,56,49,52,46,51,52,47,23,52,51,70,68,45,87,56,122

Radius of gyration: 20.98 Å; Cα contacts (8 Å, |Δi|>4): 443; chains: 1; bounding box: 52×54×54 Å

Organism: NCBI:txid249408